Protein AF-A0A6D2GDI8-F1 (afdb_monomer)

Radius of gyration: 22.83 Å; Cα contacts (8 Å, |Δi|>4): 488; chains: 1; bounding box: 54×50×100 Å

Secondary structure (DSSP, 8-state):
---------------PPPP-PBPHHHHHHHTT-GGGT--EEEEEEEEEEEETTEEEEEEEEEEE-----EEEEEESSTT--SBGGGGGGS--BTTTB---EEE-PPPTT----EEE-EEEEEE-S-HHHHHHHHGGGS--PPPSS-TT-EEEETTT-IIIIII-TTGGGSHHHHSTTSSEEEETTEEEEE-SS-SSEEE-S-HHHHHHHHHHHHHHHHTSSS-SSS-----PPPBTTB-PPPPP-TT-TTT--EE--SSS--SSEE-SSPP---

pLDDT: mean 85.94, std 15.07, range [37.84, 98.44]

Foldseek 3Di:
DDDDDDDDDDDPPPPPPQQQQDELVLLLVLQLQPQQWPKDFPAKDWDWDDDPVGTDIDIDTDIDTDGQFKDKFWAWFFLSGSHVVCSVVGHADPPQRHTGFWPDDDDPPDPWTKGFIWMWIFTRAHQPSRVVSCVVVPDDAHHLHDHGHTQDGRSQFRCCAPVVPPQCVDPQNVDPPRQFLDDPHRTLFHLTPLYRITTHPDPVSSRQSNSLNVQLVQCDPPDPTPGHHSDDDDDVPHDQAHGRGAPDPSGHWDFDDPPDGDSHTHGGVDDPPD

Structure (mmCIF, N/CA/C/O backbone):
data_AF-A0A6D2GDI8-F1
#
_entry.id   AF-A0A6D2GDI8-F1
#
loop_
_atom_site.group_PDB
_atom_site.id
_atom_site.type_symbol
_atom_site.label_atom_id
_atom_site.label_alt_id
_atom_site.label_comp_id
_atom_site.label_asym_id
_atom_site.label_entity_id
_atom_site.label_seq_id
_atom_site.pdbx_PDB_ins_code
_atom_site.Cartn_x
_atom_site.Cartn_y
_atom_site.Cartn_z
_atom_site.occupancy
_atom_site.B_iso_or_equiv
_atom_site.auth_seq_id
_atom_site.auth_comp_id
_atom_site.auth_asym_id
_atom_site.auth_atom_id
_atom_site.pdbx_PDB_model_num
ATOM 1 N N . MET A 1 1 ? 30.441 27.267 -59.524 1.00 38.50 1 MET A N 1
ATOM 2 C CA . MET A 1 1 ? 30.230 27.465 -58.073 1.00 38.50 1 MET A CA 1
ATOM 3 C C . MET A 1 1 ? 28.847 26.931 -57.720 1.00 38.50 1 MET A C 1
ATOM 5 O O . MET A 1 1 ? 27.887 27.541 -58.170 1.00 38.50 1 MET A O 1
ATOM 9 N N . PRO A 1 2 ? 28.695 25.794 -57.018 1.00 43.41 2 PRO A N 1
ATOM 10 C CA . PRO A 1 2 ? 27.385 25.370 -56.545 1.00 43.41 2 PRO A CA 1
ATOM 11 C C . PRO A 1 2 ? 27.137 25.926 -55.137 1.00 43.41 2 PRO A C 1
ATOM 13 O O . PRO A 1 2 ? 27.969 25.791 -54.240 1.00 43.41 2 PRO A O 1
ATOM 16 N N . VAL A 1 3 ? 25.989 26.576 -54.961 1.00 47.56 3 VAL A N 1
ATOM 17 C CA . VAL A 1 3 ? 25.505 27.090 -53.676 1.00 47.56 3 VAL A CA 1
ATOM 18 C C . VAL A 1 3 ? 25.004 25.903 -52.851 1.00 47.56 3 VAL A C 1
ATOM 20 O O . VAL A 1 3 ? 24.069 25.211 -53.247 1.00 47.56 3 VAL A O 1
ATOM 23 N N . ARG A 1 4 ? 25.653 25.631 -51.714 1.00 42.84 4 ARG A N 1
ATOM 24 C CA . ARG A 1 4 ? 25.198 24.638 -50.731 1.00 42.84 4 ARG A CA 1
ATOM 25 C C . ARG A 1 4 ? 24.125 25.272 -49.848 1.00 42.84 4 ARG A C 1
ATOM 27 O O . ARG A 1 4 ? 24.437 26.110 -49.008 1.00 42.84 4 ARG A O 1
ATOM 34 N N . HIS A 1 5 ? 22.877 24.846 -50.014 1.00 45.22 5 HIS A N 1
ATOM 35 C CA . HIS A 1 5 ? 21.818 25.126 -49.051 1.00 45.22 5 HIS A CA 1
ATOM 36 C C . HIS A 1 5 ? 22.017 24.248 -47.811 1.00 45.22 5 HIS A C 1
ATOM 38 O O . HIS A 1 5 ? 21.907 23.025 -47.877 1.00 45.22 5 HIS A O 1
ATOM 44 N N . VAL A 1 6 ? 22.346 24.877 -46.684 1.00 49.22 6 VAL A N 1
ATOM 45 C CA . VAL A 1 6 ? 22.369 24.233 -45.368 1.00 49.22 6 VAL A CA 1
ATOM 46 C C . VAL A 1 6 ? 20.941 24.256 -44.830 1.00 49.22 6 VAL A C 1
ATOM 48 O O . VAL A 1 6 ? 20.431 25.310 -44.463 1.00 49.22 6 VAL A O 1
ATOM 51 N N . VAL A 1 7 ? 20.278 23.100 -44.823 1.00 49.03 7 VAL A N 1
ATOM 52 C CA . VAL A 1 7 ? 18.982 22.924 -44.156 1.00 49.03 7 VAL A CA 1
ATOM 53 C C . VAL A 1 7 ? 19.264 22.649 -42.681 1.00 49.03 7 VAL A C 1
ATOM 55 O O . VAL A 1 7 ? 19.790 21.596 -42.325 1.00 49.03 7 VAL A O 1
ATOM 58 N N . LEU A 1 8 ? 18.962 23.628 -41.830 1.00 46.00 8 LEU A N 1
ATOM 59 C CA . LEU A 1 8 ? 19.058 23.510 -40.379 1.00 46.00 8 LEU A CA 1
ATOM 60 C C . LEU A 1 8 ? 17.818 22.749 -39.875 1.00 46.00 8 LEU A C 1
ATOM 62 O O . LEU A 1 8 ? 16.737 23.321 -39.750 1.00 46.00 8 LEU A O 1
ATOM 66 N N . SER A 1 9 ? 17.947 21.444 -39.632 1.00 43.75 9 SER A N 1
ATOM 67 C CA . SER A 1 9 ? 16.883 20.649 -39.007 1.00 43.75 9 SER A CA 1
ATOM 68 C C . SER A 1 9 ? 16.767 21.004 -37.522 1.00 43.75 9 SER A C 1
ATOM 70 O O . SER A 1 9 ? 17.589 20.579 -36.711 1.00 43.75 9 SER A O 1
ATOM 72 N N . SER A 1 10 ? 15.738 21.774 -37.158 1.00 47.09 10 SER A N 1
ATOM 73 C CA . SER A 1 10 ? 15.329 21.979 -35.764 1.00 47.09 10 SER A CA 1
ATOM 74 C C . SER A 1 10 ? 14.897 20.651 -35.139 1.00 47.09 10 SER A C 1
ATOM 76 O O . SER A 1 10 ? 13.846 20.104 -35.472 1.00 47.09 10 SER A O 1
ATOM 78 N N . LEU A 1 11 ? 15.700 20.150 -34.202 1.00 44.72 11 LEU A N 1
ATOM 79 C CA . LEU A 1 11 ? 15.312 19.104 -33.260 1.00 44.72 11 LEU A CA 1
ATOM 80 C C . LEU A 1 11 ? 14.225 19.661 -32.330 1.00 44.72 11 LEU A C 1
ATOM 82 O O . LEU A 1 11 ? 14.516 20.368 -31.368 1.00 44.72 11 LEU A O 1
ATOM 86 N N . ILE A 1 12 ? 12.962 19.363 -32.634 1.00 49.09 12 ILE A N 1
ATOM 87 C CA . ILE A 1 12 ? 11.854 19.545 -31.694 1.00 49.09 12 ILE A CA 1
ATOM 88 C C . ILE A 1 12 ? 11.968 18.414 -30.673 1.00 49.09 12 ILE A C 1
ATOM 90 O O . ILE A 1 12 ? 11.588 17.273 -30.934 1.00 49.09 12 ILE A O 1
ATOM 94 N N . SER A 1 13 ? 12.538 18.730 -29.514 1.00 39.91 13 SER A N 1
ATOM 95 C CA . SER A 1 13 ? 12.487 17.880 -28.332 1.00 39.91 13 SER A CA 1
ATOM 96 C C . SER A 1 13 ? 11.017 17.682 -27.959 1.00 39.91 13 SER A C 1
ATOM 98 O O . SER A 1 13 ? 10.369 18.617 -27.488 1.00 39.91 13 SER A O 1
ATOM 100 N N . LEU A 1 14 ? 10.466 16.485 -28.180 1.00 41.53 14 LEU A N 1
ATOM 101 C CA . LEU A 1 14 ? 9.202 16.098 -27.558 1.00 41.53 14 LEU A CA 1
ATOM 102 C C . LEU A 1 14 ? 9.425 16.089 -26.043 1.00 41.53 14 LEU A C 1
ATOM 104 O O . LEU A 1 14 ? 9.954 15.126 -25.490 1.00 41.53 14 LEU A O 1
ATOM 108 N N . ALA A 1 15 ? 9.055 17.181 -25.377 1.00 41.84 15 ALA A N 1
ATOM 109 C CA . ALA A 1 15 ? 8.906 17.193 -23.936 1.00 41.84 15 ALA A CA 1
ATOM 110 C C . ALA A 1 15 ? 7.798 16.190 -23.596 1.00 41.84 15 ALA A C 1
ATOM 112 O O . ALA A 1 15 ? 6.619 16.440 -23.843 1.00 41.84 15 ALA A O 1
ATOM 113 N N . VAL A 1 16 ? 8.187 15.022 -23.083 1.00 45.66 16 VAL A N 1
ATOM 114 C CA . VAL A 1 16 ? 7.256 14.132 -22.389 1.00 45.66 16 VAL A CA 1
ATOM 115 C C . VAL A 1 16 ? 6.652 14.977 -21.265 1.00 45.66 16 VAL A C 1
ATOM 117 O O . VAL A 1 16 ? 7.428 15.549 -20.494 1.00 45.66 16 VAL A O 1
ATOM 120 N N . PRO A 1 17 ? 5.317 15.136 -21.178 1.00 44.66 17 PRO A N 1
ATOM 121 C CA . PRO A 1 17 ? 4.7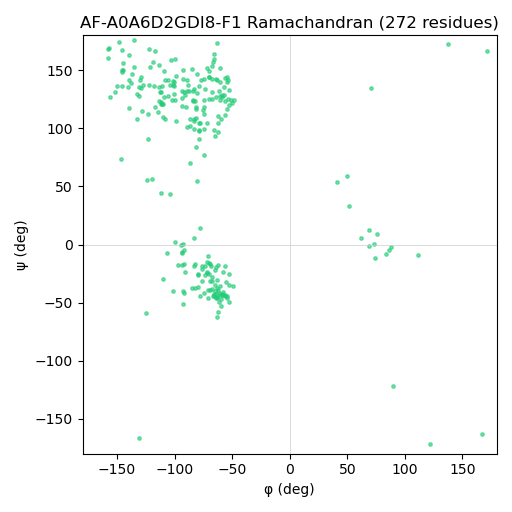18 15.869 -20.075 1.00 44.66 17 PRO A CA 1
ATOM 122 C C . PRO A 1 17 ? 5.238 15.251 -18.782 1.00 44.66 17 PRO A C 1
ATOM 124 O O . PRO A 1 17 ? 5.139 14.033 -18.609 1.00 44.66 17 PRO A O 1
ATOM 127 N N . ALA A 1 18 ? 5.828 16.064 -17.904 1.00 51.59 18 ALA A N 1
ATOM 128 C CA . ALA A 1 18 ? 6.104 15.617 -16.550 1.00 51.59 18 ALA A CA 1
ATOM 129 C C . ALA A 1 18 ? 4.792 15.039 -16.010 1.00 51.59 18 ALA A C 1
ATOM 131 O O . ALA A 1 18 ? 3.752 15.701 -16.100 1.00 51.59 18 ALA A O 1
ATOM 132 N N . ALA A 1 19 ? 4.818 13.786 -15.547 1.00 57.22 19 ALA A N 1
ATOM 133 C CA . ALA A 1 19 ? 3.671 13.199 -14.872 1.00 57.22 19 ALA A CA 1
ATOM 134 C C . ALA A 1 19 ? 3.204 14.216 -13.826 1.00 57.22 19 ALA A C 1
ATOM 136 O O . ALA A 1 19 ? 4.030 14.701 -13.052 1.00 57.22 19 ALA A O 1
ATOM 137 N N . GLN A 1 20 ? 1.930 14.617 -13.878 1.00 69.31 20 GLN A N 1
ATOM 138 C CA . GLN A 1 20 ? 1.400 15.597 -12.936 1.00 69.31 20 GLN A CA 1
ATOM 139 C C . GLN A 1 20 ? 1.655 15.064 -11.528 1.00 69.31 20 GLN A C 1
ATOM 141 O O . GLN A 1 20 ? 1.111 14.025 -11.150 1.00 69.31 20 GLN A O 1
ATOM 146 N N . ALA A 1 21 ? 2.555 15.728 -10.805 1.00 86.00 21 ALA A N 1
ATOM 147 C CA . ALA A 1 21 ? 2.870 15.342 -9.447 1.00 86.00 21 ALA A CA 1
ATOM 148 C C . ALA A 1 21 ? 1.638 15.627 -8.583 1.00 86.00 21 ALA A C 1
ATOM 150 O O . ALA A 1 21 ? 1.052 16.705 -8.679 1.00 86.00 21 ALA A O 1
ATOM 151 N N . ILE A 1 22 ? 1.238 14.648 -7.781 1.00 94.00 22 ILE A N 1
ATOM 152 C CA . ILE A 1 22 ? 0.138 14.768 -6.834 1.00 94.00 22 ILE A CA 1
ATOM 153 C C . ILE A 1 22 ? 0.684 15.207 -5.475 1.00 94.00 22 ILE A C 1
ATOM 155 O O . ILE A 1 22 ? 1.765 14.789 -5.054 1.00 94.00 22 ILE A O 1
ATOM 159 N N . THR A 1 23 ? -0.073 16.055 -4.793 1.00 94.19 23 THR A N 1
ATOM 160 C CA . THR A 1 23 ? 0.288 16.605 -3.483 1.00 94.19 23 THR A CA 1
ATOM 161 C C . THR A 1 23 ? -0.403 15.869 -2.335 1.00 94.19 23 THR A C 1
ATOM 163 O O . THR A 1 23 ? -1.459 15.248 -2.496 1.00 94.19 23 THR A O 1
ATOM 166 N N . THR A 1 24 ? 0.147 15.983 -1.128 1.00 93.81 24 THR A N 1
ATOM 167 C CA . THR A 1 24 ? -0.425 15.403 0.098 1.00 93.81 24 THR A CA 1
ATOM 168 C C . THR A 1 24 ? -1.881 15.829 0.340 1.00 93.81 24 THR A C 1
ATOM 170 O O . THR A 1 24 ? -2.703 14.957 0.640 1.00 93.81 24 THR A O 1
ATOM 173 N N . PRO A 1 25 ? -2.271 17.114 0.173 1.00 91.62 25 PRO A N 1
ATOM 174 C CA . PRO A 1 25 ? -3.669 17.525 0.310 1.00 91.62 25 PRO A CA 1
ATOM 175 C C . PRO A 1 25 ? -4.594 16.917 -0.754 1.00 91.62 25 PRO A C 1
ATOM 177 O O . PRO A 1 25 ? -5.742 16.593 -0.457 1.00 91.62 25 PRO A O 1
ATOM 180 N N . GLU A 1 26 ? -4.119 16.723 -1.987 1.00 91.94 26 GLU A N 1
ATOM 181 C CA . GLU A 1 26 ? -4.912 16.097 -3.052 1.00 91.94 26 GLU A CA 1
ATOM 182 C C . GLU A 1 26 ? -5.146 14.607 -2.796 1.00 91.94 26 GLU A C 1
ATOM 184 O O . GLU A 1 26 ? -6.259 14.118 -3.019 1.00 91.94 26 GLU A O 1
ATOM 189 N N . ILE A 1 27 ? -4.128 13.905 -2.286 1.00 92.81 27 ILE A N 1
ATOM 190 C CA . ILE A 1 27 ? -4.236 12.521 -1.809 1.00 92.81 27 ILE A CA 1
ATOM 191 C C . ILE A 1 27 ? -5.233 12.456 -0.650 1.00 92.81 27 ILE A C 1
ATOM 193 O O . ILE A 1 27 ? -6.170 11.659 -0.687 1.00 92.81 27 ILE A O 1
ATOM 197 N N . ALA A 1 28 ? -5.088 13.332 0.347 1.00 90.75 28 ALA A N 1
ATOM 198 C CA . ALA A 1 28 ? -5.993 13.409 1.489 1.00 90.75 28 ALA A CA 1
ATOM 199 C C . ALA A 1 28 ? -7.453 13.619 1.057 1.00 90.75 28 ALA A C 1
ATOM 201 O O . ALA A 1 28 ? -8.354 12.938 1.543 1.00 90.75 28 ALA A O 1
ATOM 202 N N . ALA A 1 29 ? -7.690 14.520 0.102 1.00 88.19 29 ALA A N 1
ATOM 203 C CA . ALA A 1 29 ? -9.021 14.793 -0.428 1.00 88.19 29 ALA A CA 1
ATOM 204 C C . ALA A 1 29 ? -9.587 13.626 -1.256 1.00 88.19 29 ALA A C 1
ATOM 206 O O . ALA A 1 29 ? -10.799 13.418 -1.266 1.00 88.19 29 ALA A O 1
ATOM 207 N N . SER A 1 30 ? -8.737 12.852 -1.943 1.00 87.50 30 SER A N 1
ATOM 208 C CA . SER A 1 30 ? -9.169 11.715 -2.774 1.00 87.50 30 SER A CA 1
ATOM 209 C C . SER A 1 30 ? -9.852 10.600 -1.972 1.00 87.50 30 SER A C 1
ATOM 211 O O . SER A 1 30 ? -10.786 9.968 -2.471 1.00 87.50 30 SER A O 1
ATOM 213 N N . ALA A 1 31 ? -9.446 10.439 -0.710 1.00 82.88 31 ALA A N 1
ATOM 214 C CA . ALA A 1 31 ? -9.971 9.459 0.233 1.00 82.88 31 ALA A CA 1
ATOM 215 C C . ALA A 1 31 ? -11.405 9.731 0.700 1.00 82.88 31 ALA A C 1
ATOM 217 O O . ALA A 1 31 ? -12.061 8.833 1.223 1.00 82.88 31 ALA A O 1
ATOM 218 N N . LEU A 1 32 ? -11.912 10.952 0.510 1.00 78.12 32 LEU A N 1
ATOM 219 C CA . LEU A 1 32 ? -13.264 11.347 0.918 1.00 78.12 32 LEU A CA 1
ATOM 220 C C . LEU A 1 32 ? -14.349 10.836 -0.051 1.00 78.12 32 LEU A C 1
ATOM 222 O O . LEU A 1 32 ? -15.487 11.303 -0.013 1.00 78.12 32 LEU A O 1
ATOM 226 N N . SER A 1 33 ? -14.012 9.889 -0.935 1.00 75.31 33 SER A N 1
ATOM 227 C CA . SER A 1 33 ? -14.959 9.302 -1.878 1.00 75.31 33 SER A CA 1
ATOM 228 C C . SER A 1 33 ? -15.804 8.196 -1.223 1.00 75.31 33 SER A C 1
ATOM 230 O O . SER A 1 33 ? -15.271 7.141 -0.858 1.00 75.31 33 SER A O 1
ATOM 232 N N . PRO A 1 34 ? -17.139 8.359 -1.129 1.00 74.12 34 PRO A N 1
ATOM 233 C CA . PRO A 1 34 ? -18.010 7.359 -0.515 1.00 74.12 34 PRO A CA 1
ATOM 234 C C . PRO A 1 34 ? -18.052 6.032 -1.283 1.00 74.12 34 PRO A C 1
ATOM 236 O O . PRO A 1 34 ? -18.346 4.992 -0.694 1.00 74.12 34 PRO A O 1
ATOM 239 N N . THR A 1 35 ? -17.714 6.025 -2.578 1.00 80.12 35 THR A N 1
ATOM 240 C CA . THR A 1 35 ? -17.744 4.805 -3.403 1.00 80.12 35 THR A CA 1
ATOM 241 C C . THR A 1 35 ? -16.685 3.778 -3.006 1.00 80.12 35 THR A C 1
ATOM 243 O O . THR A 1 35 ? -16.811 2.609 -3.358 1.00 80.12 35 THR A O 1
ATOM 246 N N . CYS A 1 36 ? -15.646 4.198 -2.282 1.00 86.00 36 CYS A N 1
ATOM 247 C CA . CYS A 1 36 ? -14.535 3.338 -1.880 1.00 86.00 36 CYS A CA 1
ATOM 248 C C . CYS A 1 36 ? -14.733 2.670 -0.516 1.00 86.00 36 CYS A C 1
ATOM 250 O O . CYS A 1 36 ? -14.048 1.708 -0.211 1.00 86.00 36 CYS A O 1
ATOM 252 N N . ILE A 1 37 ? -15.655 3.161 0.313 1.00 85.62 37 ILE A N 1
ATOM 253 C CA . ILE A 1 37 ? -15.754 2.761 1.725 1.00 85.62 37 ILE A CA 1
ATOM 254 C C . ILE A 1 37 ? -16.457 1.408 1.879 1.00 85.62 37 ILE A C 1
ATOM 256 O O . ILE A 1 37 ? -16.119 0.639 2.772 1.00 85.62 37 ILE A O 1
ATOM 260 N N . LYS A 1 38 ? -17.468 1.123 1.042 1.00 86.62 38 LYS A N 1
ATOM 261 C CA . LYS A 1 38 ? -18.363 -0.050 1.162 1.00 86.62 38 LYS A CA 1
ATOM 262 C C . LYS A 1 38 ? -18.765 -0.339 2.619 1.00 86.62 38 LYS A C 1
ATOM 264 O O . LYS A 1 38 ? -18.578 -1.445 3.122 1.00 86.62 38 LYS A O 1
ATOM 269 N N . TYR A 1 39 ? -19.293 0.678 3.298 1.00 88.44 39 TYR A N 1
ATOM 270 C CA . TYR A 1 39 ? -19.679 0.579 4.702 1.00 88.44 39 TYR A CA 1
ATOM 271 C C . TYR A 1 39 ? -20.815 -0.429 4.904 1.00 88.44 39 TYR A C 1
ATOM 273 O O . TYR A 1 39 ? -21.856 -0.330 4.253 1.00 88.44 39 TYR A O 1
ATOM 281 N N . GLN A 1 40 ? -20.628 -1.383 5.814 1.00 90.25 40 GLN A N 1
ATOM 282 C CA . GLN A 1 40 ? -21.615 -2.412 6.127 1.00 90.25 40 GLN A CA 1
ATOM 283 C C . GLN A 1 40 ? -21.674 -2.694 7.625 1.00 90.25 40 GLN A C 1
ATOM 285 O O . GLN A 1 40 ? -20.652 -2.888 8.283 1.00 90.25 40 GLN A O 1
ATOM 290 N N . VAL A 1 41 ? -22.892 -2.798 8.150 1.00 91.38 41 VAL A N 1
ATOM 291 C CA . VAL A 1 41 ? -23.135 -3.379 9.472 1.00 91.38 41 VAL A CA 1
ATOM 292 C C . VAL A 1 41 ? -23.155 -4.895 9.317 1.00 91.38 41 VAL A C 1
ATOM 294 O O . VAL A 1 41 ? -23.989 -5.432 8.595 1.00 91.38 41 VAL A O 1
ATOM 297 N N . VAL A 1 42 ? -22.224 -5.582 9.978 1.00 93.31 42 VAL A N 1
ATOM 298 C CA . VAL A 1 42 ? -22.050 -7.041 9.869 1.00 93.31 42 VAL A CA 1
ATOM 299 C C . VAL A 1 42 ? -22.533 -7.796 11.107 1.00 93.31 42 VAL A C 1
ATOM 301 O O . VAL A 1 42 ? -22.561 -9.022 11.099 1.00 93.31 42 VAL A O 1
ATOM 304 N N . GLY A 1 43 ? -22.907 -7.0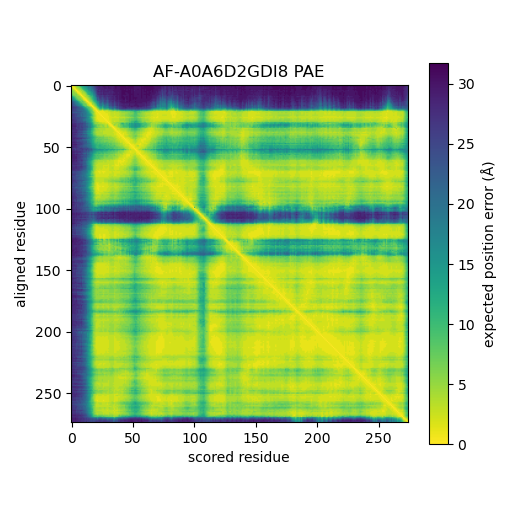94 12.180 1.00 92.75 43 GLY A N 1
ATOM 305 C CA . GLY A 1 43 ? -23.470 -7.724 13.372 1.00 92.75 43 GLY A CA 1
ATOM 306 C C . GLY A 1 43 ? -23.534 -6.805 14.587 1.00 92.75 43 GLY A C 1
ATOM 307 O O . GLY A 1 43 ? -23.415 -5.585 14.477 1.00 92.75 43 GLY A O 1
ATOM 308 N N . VAL A 1 44 ? -23.703 -7.415 15.759 1.00 91.62 44 VAL A N 1
ATOM 309 C CA . VAL A 1 44 ? -23.739 -6.754 17.070 1.00 91.62 44 VAL A CA 1
ATOM 310 C C . VAL A 1 44 ? -22.803 -7.511 18.011 1.00 91.62 44 VAL A C 1
ATOM 312 O O . VAL A 1 44 ? -22.806 -8.740 18.030 1.00 91.62 44 VAL A O 1
ATOM 315 N N . CYS A 1 45 ? -22.000 -6.784 18.779 1.00 90.81 45 CYS A N 1
ATOM 316 C CA . CYS A 1 45 ? -21.154 -7.323 19.836 1.00 90.81 45 CYS A CA 1
ATOM 317 C C . CYS A 1 45 ? -21.812 -7.082 21.196 1.00 90.81 45 CYS A C 1
ATOM 319 O O . CYS A 1 45 ? -22.362 -6.006 21.445 1.00 90.81 45 CYS A O 1
ATOM 321 N N . TYR A 1 46 ? -21.707 -8.070 22.080 1.00 92.88 46 TYR A N 1
ATOM 322 C CA . TYR A 1 46 ? -22.143 -7.983 23.469 1.00 92.88 46 TYR A CA 1
ATOM 323 C C . TYR A 1 46 ? -20.905 -7.999 24.363 1.00 92.88 46 TYR A C 1
ATOM 325 O O . TYR A 1 46 ? -20.126 -8.947 24.338 1.00 92.88 46 TYR A O 1
ATOM 333 N N . TRP A 1 47 ? -20.730 -6.945 25.148 1.00 91.31 47 TRP A N 1
ATOM 334 C CA . TRP A 1 47 ? -19.605 -6.738 26.050 1.00 91.31 47 TRP A CA 1
ATOM 335 C C . TRP A 1 47 ? -20.090 -6.823 27.487 1.00 91.31 47 TRP A C 1
ATOM 337 O O . TRP A 1 47 ? -21.053 -6.151 27.854 1.00 91.31 47 TRP A O 1
ATOM 347 N N . LEU A 1 48 ? -19.415 -7.598 28.330 1.00 93.25 48 LEU A N 1
ATOM 348 C CA . LEU A 1 48 ? -19.688 -7.586 29.762 1.00 93.25 48 LEU A CA 1
ATOM 349 C C . LEU A 1 48 ? -18.858 -6.478 30.421 1.00 93.25 48 LEU A C 1
ATOM 351 O O . LEU A 1 48 ? -17.643 -6.589 30.544 1.00 93.25 48 LEU A O 1
ATOM 355 N N . PHE A 1 49 ? -19.511 -5.397 30.838 1.00 92.81 49 PHE A N 1
ATOM 356 C CA . PHE A 1 49 ? -18.873 -4.294 31.548 1.00 92.81 49 PHE A CA 1
ATOM 357 C C . PHE A 1 49 ? -19.109 -4.437 33.052 1.00 92.81 49 PHE A C 1
ATOM 359 O O . PHE A 1 49 ? -20.218 -4.198 33.537 1.00 92.81 49 PHE A O 1
ATOM 366 N N . CYS A 1 50 ? -18.064 -4.825 33.781 1.00 94.44 50 CYS A N 1
ATOM 367 C CA . CYS A 1 50 ? -18.094 -4.999 35.229 1.00 94.44 50 CYS A CA 1
ATOM 368 C C . CYS A 1 50 ? -17.481 -3.801 35.959 1.00 94.44 50 CYS A C 1
ATOM 370 O O . CYS A 1 50 ? -16.420 -3.301 35.596 1.00 94.44 50 CYS A O 1
ATOM 372 N N . SER A 1 51 ? -18.152 -3.374 37.022 1.00 92.75 51 SER A N 1
ATOM 373 C CA . SER A 1 51 ? -17.672 -2.405 38.006 1.00 92.75 51 SER A CA 1
ATOM 374 C C . SER A 1 51 ? -17.706 -3.042 39.403 1.00 92.75 51 SER A C 1
ATOM 376 O O . SER A 1 51 ? -18.360 -4.076 39.570 1.00 92.75 51 SER A O 1
ATOM 378 N N . PRO A 1 52 ? -17.091 -2.433 40.434 1.00 94.81 52 PRO A N 1
ATOM 379 C CA . PRO A 1 52 ? -17.192 -2.930 41.811 1.00 94.81 52 PRO A CA 1
ATOM 380 C C . PRO A 1 52 ? -18.632 -3.073 42.339 1.00 94.81 52 PRO A C 1
ATOM 382 O O . PRO A 1 52 ? -18.858 -3.794 43.303 1.00 94.81 52 PRO A O 1
ATOM 385 N N . PHE A 1 53 ? -19.607 -2.410 41.707 1.00 94.00 53 PHE A N 1
ATOM 386 C CA . PHE A 1 53 ? -21.020 -2.421 42.098 1.00 94.00 53 PHE A CA 1
ATOM 387 C C . PHE A 1 53 ? -21.889 -3.377 41.262 1.00 94.00 53 PHE A C 1
ATOM 389 O O . PHE A 1 53 ? -23.099 -3.436 41.463 1.00 94.00 53 PHE A O 1
ATOM 396 N N . GLY A 1 54 ? -21.297 -4.119 40.319 1.00 93.75 54 GLY A N 1
ATOM 397 C CA . GLY A 1 54 ? -22.000 -5.089 39.477 1.00 93.75 54 GLY A CA 1
ATOM 398 C C . GLY A 1 54 ? -21.586 -5.045 38.006 1.00 93.75 54 GLY A C 1
ATOM 399 O O . GLY A 1 54 ? -20.842 -4.160 37.570 1.00 93.75 54 GLY A O 1
ATOM 400 N N . CYS A 1 55 ? -22.085 -6.017 37.238 1.00 96.38 55 CYS A N 1
ATOM 401 C CA . CYS A 1 55 ? -21.838 -6.151 35.804 1.00 96.38 55 CYS A CA 1
ATOM 402 C C . CYS A 1 55 ? -23.084 -5.809 34.980 1.00 96.38 55 CYS A C 1
ATOM 404 O O . CYS A 1 55 ? -24.204 -6.161 35.341 1.00 96.38 55 CYS A O 1
ATOM 406 N N . SER A 1 56 ? -22.871 -5.151 33.845 1.00 94.56 56 SER A N 1
ATOM 407 C CA . SER A 1 56 ? -23.905 -4.795 32.872 1.00 94.56 56 SER A CA 1
ATOM 408 C C . SER A 1 56 ? -23.473 -5.228 31.475 1.00 94.56 56 SER A C 1
ATOM 410 O O . SER A 1 56 ? -22.298 -5.120 31.126 1.00 94.56 56 SER A O 1
ATOM 412 N N . VAL A 1 57 ? -24.411 -5.724 30.669 1.00 94.81 57 VAL A N 1
ATOM 413 C CA . VAL A 1 57 ? -24.138 -6.036 29.262 1.00 94.81 57 VAL A CA 1
ATOM 414 C C . VAL A 1 57 ? -24.257 -4.750 28.449 1.00 94.81 57 VAL A C 1
ATOM 416 O O . VAL A 1 57 ? -25.297 -4.096 28.461 1.00 94.81 57 VAL A O 1
ATOM 419 N N . ARG A 1 58 ? -23.192 -4.389 27.735 1.00 92.00 58 ARG A N 1
ATOM 420 C CA . ARG A 1 58 ? -23.166 -3.295 26.763 1.00 92.00 58 ARG A CA 1
ATOM 421 C C . ARG A 1 58 ? -23.204 -3.867 25.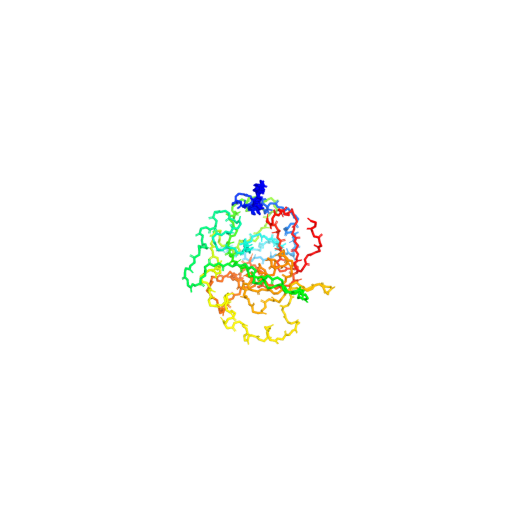358 1.00 92.00 58 ARG A C 1
ATOM 423 O O . ARG A 1 58 ? -22.496 -4.821 25.059 1.00 92.00 58 ARG A O 1
ATOM 430 N N . THR A 1 59 ? -23.996 -3.268 24.485 1.00 90.94 59 THR A N 1
ATOM 431 C CA . THR A 1 59 ? -24.074 -3.661 23.078 1.00 90.94 59 THR A CA 1
ATOM 432 C C . THR A 1 59 ? -23.359 -2.641 22.205 1.00 90.94 59 THR A C 1
ATOM 434 O O . THR A 1 59 ? -23.431 -1.438 22.451 1.00 90.94 59 THR A O 1
ATOM 437 N N . SER A 1 60 ? -22.656 -3.110 21.179 1.00 89.25 60 SER A N 1
ATOM 438 C CA . SER A 1 60 ? -22.087 -2.249 20.140 1.00 89.25 60 SER A CA 1
ATOM 439 C C . SER A 1 60 ? -22.345 -2.838 18.761 1.00 89.25 60 SER A C 1
ATOM 441 O O . SER A 1 60 ? -22.464 -4.050 18.604 1.00 89.25 60 SER A O 1
ATOM 443 N N . VAL A 1 61 ? -22.411 -1.993 17.737 1.00 91.06 61 VAL A N 1
ATOM 444 C CA . VAL A 1 61 ? -22.550 -2.456 16.352 1.00 91.06 61 VAL A CA 1
ATOM 445 C C . VAL A 1 61 ? -21.188 -2.929 15.841 1.00 91.06 61 VAL A C 1
ATOM 447 O O . VAL A 1 61 ? -20.176 -2.268 16.068 1.00 91.06 61 VAL A O 1
ATOM 450 N N . LYS A 1 62 ? -21.154 -4.071 15.149 1.00 91.81 62 LYS A N 1
ATOM 451 C CA . LYS A 1 62 ? -19.978 -4.552 14.418 1.00 91.81 62 LYS A CA 1
ATOM 452 C C . LYS A 1 62 ? -20.079 -4.094 12.971 1.00 91.81 62 LYS A C 1
ATOM 454 O O . LYS A 1 62 ? -21.070 -4.371 12.293 1.00 91.81 62 LYS A O 1
ATOM 459 N N . VAL A 1 63 ? -19.041 -3.420 12.499 1.00 91.62 63 VAL A N 1
ATOM 460 C CA . VAL A 1 63 ? -18.997 -2.817 11.164 1.00 91.62 63 VAL A CA 1
ATOM 461 C C . VAL A 1 63 ? -17.835 -3.388 10.363 1.00 91.62 63 VAL A C 1
ATOM 463 O O . VAL A 1 63 ? -16.837 -3.829 10.930 1.00 91.62 63 VAL A O 1
ATOM 466 N N . ARG A 1 64 ? -17.979 -3.382 9.042 1.00 91.88 64 ARG A N 1
ATOM 467 C CA . ARG A 1 64 ? -16.933 -3.704 8.075 1.00 91.88 64 ARG A CA 1
ATOM 468 C C . ARG A 1 64 ? -16.935 -2.624 7.006 1.00 91.88 64 ARG A C 1
ATOM 470 O O . ARG A 1 64 ? -17.990 -2.305 6.460 1.00 91.88 64 ARG A O 1
ATOM 477 N N . HIS A 1 65 ? -15.771 -2.063 6.719 1.00 90.50 65 HIS A N 1
ATOM 478 C CA . HIS A 1 65 ? -15.601 -1.061 5.675 1.00 90.50 65 HIS A CA 1
ATOM 479 C C . HIS A 1 65 ? -14.140 -1.027 5.218 1.00 90.50 65 HIS A C 1
ATOM 481 O O . HIS A 1 65 ? -13.243 -1.448 5.947 1.00 90.50 65 HIS A O 1
ATOM 487 N N . PHE A 1 66 ? -13.902 -0.485 4.031 1.00 90.62 66 PHE A N 1
ATOM 488 C CA . PHE A 1 66 ? -12.574 -0.111 3.568 1.00 90.62 66 PHE A CA 1
ATOM 489 C C . PHE A 1 66 ? -12.211 1.284 4.072 1.00 90.62 66 PHE A C 1
ATOM 491 O O . PHE A 1 66 ? -13.068 2.145 4.300 1.00 90.62 66 PHE A O 1
ATOM 498 N N . ARG A 1 67 ? -10.914 1.503 4.247 1.00 89.25 67 ARG A N 1
ATOM 499 C CA . ARG A 1 67 ? -10.301 2.793 4.551 1.00 89.25 67 ARG A CA 1
ATOM 500 C C . ARG A 1 67 ? -8.942 2.856 3.848 1.00 89.25 67 ARG A C 1
ATOM 502 O O . ARG A 1 67 ? -8.328 1.808 3.656 1.00 89.25 67 ARG A O 1
ATOM 509 N N . PRO A 1 68 ? -8.466 4.040 3.447 1.00 90.62 68 PRO A N 1
ATOM 510 C CA . PRO A 1 68 ? -7.121 4.170 2.912 1.00 90.62 68 PRO A CA 1
ATOM 511 C C . PRO A 1 68 ? -6.097 4.073 4.046 1.00 90.62 68 PRO A C 1
ATOM 513 O O . PRO A 1 68 ? -6.081 4.910 4.949 1.00 90.62 68 PRO A O 1
ATOM 516 N N . ASP A 1 69 ? -5.244 3.055 3.967 1.00 91.19 69 ASP A N 1
ATOM 517 C CA . ASP A 1 69 ? -4.113 2.857 4.883 1.00 91.19 69 ASP A CA 1
ATOM 518 C C . ASP A 1 69 ? -2.763 3.103 4.174 1.00 91.19 69 ASP A C 1
ATOM 520 O O . ASP A 1 69 ? -1.811 3.597 4.772 1.00 91.19 69 ASP A O 1
ATOM 524 N N . LEU A 1 70 ? -2.671 2.854 2.865 1.00 94.69 70 LEU A N 1
ATOM 525 C CA . LEU A 1 70 ? -1.429 2.992 2.100 1.00 94.69 70 LEU A CA 1
ATOM 526 C C . LEU A 1 70 ? -1.616 3.831 0.839 1.00 94.69 70 LEU A C 1
ATOM 528 O O . LEU A 1 70 ? -2.626 3.731 0.145 1.00 94.69 70 LEU A O 1
ATOM 532 N N . VAL A 1 71 ? -0.582 4.599 0.513 1.00 96.88 71 VAL A N 1
ATOM 533 C CA . VAL A 1 71 ? -0.357 5.185 -0.806 1.00 96.88 71 VAL A CA 1
ATOM 534 C C . VAL A 1 71 ? 0.843 4.468 -1.404 1.00 96.88 71 VAL A C 1
ATOM 536 O O . VAL A 1 71 ? 1.929 4.470 -0.820 1.00 96.88 71 VAL A O 1
ATOM 539 N N . VAL A 1 72 ? 0.639 3.840 -2.560 1.00 97.75 72 VAL A N 1
ATOM 540 C CA . VAL A 1 72 ? 1.697 3.122 -3.272 1.00 97.75 72 VAL A CA 1
ATOM 541 C C . VAL A 1 72 ? 2.018 3.860 -4.561 1.00 97.75 72 VAL A C 1
ATOM 543 O O . VAL A 1 72 ? 1.155 4.035 -5.422 1.00 97.75 72 VAL A O 1
ATOM 546 N N . SER A 1 73 ? 3.269 4.279 -4.696 1.00 97.06 73 SER A N 1
ATOM 547 C CA . SER A 1 73 ? 3.784 4.925 -5.899 1.00 97.06 73 SER A CA 1
ATOM 548 C C . SER A 1 73 ? 4.566 3.915 -6.722 1.00 97.06 73 SER A C 1
ATOM 550 O O . SER A 1 73 ? 5.470 3.289 -6.186 1.00 97.06 73 SER A O 1
ATOM 552 N N . ALA A 1 74 ? 4.278 3.798 -8.020 1.00 95.81 74 ALA A N 1
ATOM 553 C CA . ALA A 1 74 ? 5.044 2.977 -8.961 1.00 95.81 74 ALA A CA 1
ATOM 554 C C . ALA A 1 74 ? 5.554 3.849 -10.119 1.00 95.81 74 ALA A C 1
ATOM 556 O O . ALA A 1 74 ? 4.768 4.354 -10.923 1.00 95.81 74 ALA A O 1
ATOM 557 N 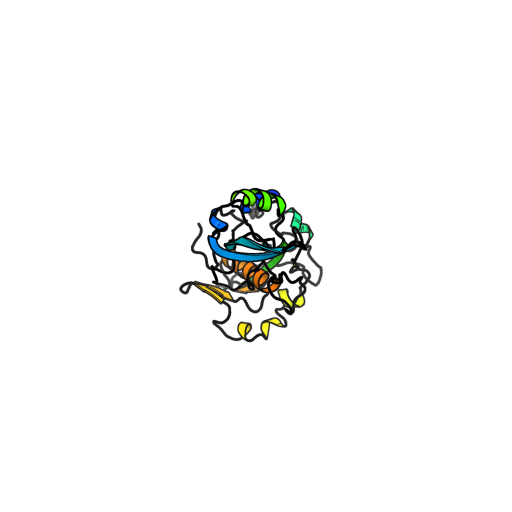N . TYR A 1 75 ? 6.868 4.047 -10.210 1.00 94.12 75 TYR A N 1
ATOM 558 C CA . TYR A 1 75 ? 7.464 5.085 -11.054 1.00 94.12 75 TYR A CA 1
ATOM 559 C C . TYR A 1 75 ? 8.807 4.656 -11.647 1.00 94.12 75 TYR A C 1
ATOM 561 O O . TYR A 1 75 ? 9.542 3.854 -11.080 1.00 94.12 75 TYR A O 1
ATOM 569 N N . SER A 1 76 ? 9.136 5.166 -12.832 1.00 92.00 76 SER A N 1
ATOM 570 C CA . SER A 1 76 ? 10.273 4.648 -13.601 1.00 92.00 76 SER A CA 1
ATOM 571 C C . SER A 1 76 ? 11.615 5.220 -13.152 1.00 92.00 76 SER A C 1
ATOM 573 O O . SER A 1 76 ? 12.594 4.491 -13.115 1.00 92.00 76 SER A O 1
ATOM 575 N N . VAL A 1 77 ? 11.691 6.498 -12.784 1.00 91.19 77 VAL A N 1
ATOM 576 C CA . VAL A 1 77 ? 12.971 7.170 -12.502 1.00 91.19 77 VAL A CA 1
ATOM 577 C C . VAL A 1 77 ? 13.107 7.434 -11.006 1.00 91.19 77 VAL A C 1
ATOM 579 O O . VAL A 1 77 ? 12.220 8.020 -10.397 1.00 91.19 77 VAL A O 1
ATOM 582 N N . THR A 1 78 ? 14.213 7.007 -10.404 1.00 90.94 78 THR A N 1
ATOM 583 C CA . THR A 1 78 ? 14.547 7.298 -8.999 1.00 90.94 78 THR A CA 1
ATOM 584 C C . THR A 1 78 ? 14.512 8.808 -8.739 1.00 90.94 78 THR A C 1
ATOM 586 O O . THR A 1 78 ? 14.881 9.614 -9.591 1.00 90.94 78 THR A O 1
ATOM 589 N N . GLY A 1 79 ? 13.988 9.212 -7.586 1.00 89.94 79 GLY A N 1
ATOM 590 C CA . GLY A 1 79 ? 13.752 10.617 -7.245 1.00 89.94 79 GLY A CA 1
ATOM 591 C C . GLY A 1 79 ? 12.571 11.273 -7.972 1.00 89.94 79 GLY A C 1
ATOM 592 O O . GLY A 1 79 ? 12.298 12.443 -7.731 1.00 89.94 79 GLY A O 1
ATOM 593 N N . GLN A 1 80 ? 11.848 10.553 -8.839 1.00 92.00 80 GLN A N 1
ATOM 594 C CA . GLN A 1 80 ? 10.640 11.043 -9.521 1.00 92.00 80 GLN A CA 1
ATOM 595 C C . GLN A 1 80 ? 9.378 10.323 -9.032 1.00 92.00 80 GLN A C 1
ATOM 597 O O . GLN A 1 80 ? 8.530 9.914 -9.830 1.00 92.00 80 GLN A O 1
ATOM 602 N N . ASN A 1 81 ? 9.247 10.145 -7.714 1.00 94.19 81 ASN A N 1
ATOM 603 C CA . ASN A 1 81 ? 7.981 9.694 -7.141 1.00 94.19 81 ASN A CA 1
ATOM 604 C C . ASN A 1 81 ? 6.881 10.711 -7.523 1.00 94.19 81 ASN A C 1
ATOM 606 O O . ASN A 1 81 ? 7.076 11.910 -7.310 1.00 94.19 81 ASN A O 1
ATOM 610 N N . PRO A 1 82 ? 5.738 10.272 -8.084 1.00 94.38 82 PRO A N 1
ATOM 611 C CA . PRO A 1 82 ? 4.650 11.170 -8.456 1.00 94.38 82 PRO A CA 1
ATOM 612 C C . PRO A 1 82 ? 4.020 11.879 -7.253 1.00 94.38 82 PRO A C 1
ATOM 614 O O . PRO A 1 82 ? 3.370 12.898 -7.444 1.00 94.38 82 PRO A O 1
ATOM 617 N N . TRP A 1 83 ? 4.202 11.379 -6.030 1.00 95.69 83 TRP A N 1
ATOM 618 C CA . TRP A 1 83 ? 3.874 12.119 -4.819 1.00 95.69 83 TRP A CA 1
ATOM 619 C C . TRP A 1 83 ? 4.992 13.126 -4.527 1.00 95.69 83 TRP A C 1
ATOM 621 O O . TRP A 1 83 ? 6.076 12.754 -4.071 1.00 95.69 83 TRP A O 1
ATOM 631 N N . ALA A 1 84 ? 4.716 14.402 -4.805 1.00 93.62 84 ALA A N 1
ATOM 632 C CA . ALA A 1 84 ? 5.713 15.471 -4.852 1.00 93.62 84 ALA A CA 1
ATOM 633 C C . ALA A 1 84 ? 6.570 15.547 -3.580 1.00 93.62 84 ALA A C 1
ATOM 635 O O . ALA A 1 84 ? 7.799 15.551 -3.653 1.00 93.62 84 ALA A O 1
ATOM 636 N N . GLU A 1 85 ? 5.934 15.551 -2.412 1.00 94.69 85 GLU A N 1
ATOM 637 C CA . GLU A 1 85 ? 6.603 15.698 -1.119 1.00 94.69 85 GLU A CA 1
ATOM 638 C C . GLU A 1 85 ? 7.411 14.455 -0.719 1.00 94.69 85 GLU A C 1
ATOM 640 O O . GLU A 1 85 ? 8.381 14.573 0.025 1.00 94.69 85 GLU A O 1
ATOM 645 N N . MET A 1 86 ? 7.053 13.276 -1.240 1.00 94.81 86 MET A N 1
ATOM 646 C CA . MET A 1 86 ? 7.737 12.010 -0.943 1.00 94.81 86 MET A CA 1
ATOM 647 C C . MET A 1 86 ? 8.838 11.665 -1.952 1.00 94.81 86 MET A C 1
ATOM 649 O O . MET A 1 86 ? 9.608 10.736 -1.725 1.00 94.81 86 MET A O 1
ATOM 653 N N . SER A 1 87 ? 8.965 12.422 -3.047 1.00 92.50 87 SER A N 1
ATOM 654 C CA . SER A 1 87 ? 10.005 12.222 -4.071 1.00 92.50 87 SER A CA 1
ATOM 655 C C . SER A 1 87 ? 11.432 12.228 -3.523 1.00 92.50 87 SER A C 1
ATOM 657 O O . SER A 1 87 ? 12.280 11.475 -4.004 1.00 92.50 87 SER A O 1
ATOM 659 N N . LEU A 1 88 ? 11.675 13.003 -2.466 1.00 93.06 88 LEU A N 1
ATOM 660 C CA . LEU A 1 88 ? 12.974 13.116 -1.805 1.00 93.06 88 LEU A CA 1
ATOM 661 C C . LEU A 1 88 ? 13.367 11.873 -0.993 1.00 93.06 88 LEU A C 1
ATOM 663 O O . LEU A 1 88 ? 14.533 11.747 -0.629 1.00 93.06 88 LEU A O 1
ATOM 667 N N . LEU A 1 89 ? 12.431 10.963 -0.706 1.00 94.12 89 LEU A N 1
ATOM 668 C CA . LEU A 1 89 ? 12.711 9.751 0.074 1.00 94.12 89 LEU A CA 1
ATOM 669 C C . LEU A 1 89 ? 13.451 8.681 -0.733 1.00 94.12 89 LEU A C 1
ATOM 671 O O . LEU A 1 89 ? 14.122 7.834 -0.148 1.00 94.12 89 LEU A O 1
ATOM 675 N N . SER A 1 90 ? 13.374 8.744 -2.063 1.00 92.44 90 SER A N 1
ATOM 676 C CA . SER A 1 90 ? 13.911 7.712 -2.952 1.00 92.44 90 SER A CA 1
ATOM 677 C C . SER A 1 90 ? 14.909 8.278 -3.967 1.00 92.44 90 SER A C 1
ATOM 679 O O . SER A 1 90 ? 14.708 8.105 -5.174 1.00 92.44 90 SER A O 1
ATOM 681 N N . PRO A 1 91 ? 15.985 8.965 -3.524 1.00 92.88 91 PRO A N 1
ATOM 682 C CA . PRO A 1 91 ? 16.990 9.507 -4.430 1.00 92.88 91 PRO A CA 1
ATOM 683 C C . PRO A 1 91 ? 17.748 8.382 -5.156 1.00 92.88 91 PRO A C 1
ATOM 685 O O . PRO A 1 91 ? 17.783 7.243 -4.681 1.00 92.88 91 PRO A O 1
ATOM 688 N N . PRO A 1 92 ? 18.388 8.679 -6.301 1.00 92.31 92 PRO A N 1
ATOM 689 C CA . PRO A 1 92 ? 19.297 7.734 -6.935 1.00 92.31 92 PRO A CA 1
ATOM 690 C C . PRO A 1 92 ? 20.475 7.405 -6.004 1.00 92.31 92 PRO A C 1
ATOM 692 O O . PRO A 1 92 ? 21.116 8.304 -5.459 1.00 92.31 92 PRO A O 1
ATOM 695 N N . LEU A 1 93 ? 20.781 6.116 -5.859 1.00 91.88 93 LEU A N 1
ATOM 696 C CA . LEU A 1 93 ? 21.926 5.607 -5.102 1.00 91.88 93 LEU A CA 1
ATOM 697 C C . LEU A 1 93 ? 22.980 5.049 -6.073 1.00 91.88 93 LEU A C 1
ATOM 699 O O . LEU A 1 93 ? 22.742 3.988 -6.660 1.00 91.88 93 LEU A O 1
ATOM 703 N N . PRO A 1 94 ? 24.130 5.727 -6.257 1.00 90.81 94 PRO A N 1
ATOM 704 C CA . PRO A 1 94 ? 25.195 5.282 -7.155 1.00 90.81 94 PRO A CA 1
ATOM 705 C C . PRO A 1 94 ? 25.648 3.843 -6.894 1.00 90.81 94 PRO A C 1
ATOM 707 O O . PRO A 1 94 ? 25.859 3.449 -5.748 1.00 90.81 94 PRO A O 1
ATOM 710 N N . GLY A 1 95 ? 25.775 3.048 -7.955 1.00 85.25 95 GLY A N 1
ATOM 711 C CA . GLY A 1 95 ? 26.173 1.637 -7.909 1.00 85.25 95 GLY A CA 1
ATOM 712 C C . GLY A 1 95 ? 25.159 0.673 -7.278 1.00 85.25 95 GLY A C 1
ATOM 713 O O . GLY A 1 95 ? 25.424 -0.525 -7.240 1.00 85.25 95 GLY A O 1
ATOM 714 N N . ILE A 1 96 ? 24.013 1.163 -6.792 1.00 87.19 96 ILE A N 1
ATOM 715 C CA . ILE A 1 96 ? 23.014 0.364 -6.063 1.00 87.19 96 ILE A CA 1
ATOM 716 C C . ILE A 1 96 ? 21.635 0.485 -6.729 1.00 87.19 96 ILE A C 1
ATOM 718 O O . ILE A 1 96 ? 21.054 -0.506 -7.172 1.00 87.19 96 ILE A O 1
ATOM 722 N N . ALA A 1 97 ? 21.109 1.706 -6.826 1.00 87.38 97 ALA A N 1
ATOM 723 C CA . ALA A 1 97 ? 19.786 2.014 -7.357 1.00 87.38 97 ALA A CA 1
ATOM 724 C C . ALA A 1 97 ? 19.799 3.375 -8.070 1.00 87.38 97 ALA A C 1
ATOM 726 O O . ALA A 1 97 ? 19.295 4.372 -7.562 1.00 87.38 97 ALA A O 1
ATOM 727 N N . GLU A 1 98 ? 20.400 3.423 -9.257 1.00 83.31 98 GLU A N 1
ATOM 728 C CA . GLU A 1 98 ? 20.650 4.684 -9.972 1.00 83.31 98 GLU A CA 1
ATOM 729 C C . GLU A 1 98 ? 19.471 5.162 -10.812 1.00 83.31 98 GLU A C 1
ATOM 731 O O . GLU A 1 98 ? 19.218 6.358 -10.890 1.00 83.31 98 GLU A O 1
ATOM 736 N N . ALA A 1 99 ? 18.748 4.236 -11.437 1.00 81.94 99 ALA A N 1
ATOM 737 C CA . ALA A 1 99 ? 17.626 4.539 -12.312 1.00 81.94 99 ALA A CA 1
ATOM 738 C C . ALA A 1 99 ? 16.685 3.338 -12.422 1.00 81.94 99 ALA A C 1
ATOM 740 O O . ALA A 1 99 ? 16.994 2.219 -12.003 1.00 81.94 99 ALA A O 1
ATOM 741 N N . GLY A 1 100 ? 15.516 3.563 -12.998 1.00 75.56 100 GLY A N 1
ATOM 742 C CA . GLY A 1 100 ? 14.656 2.504 -13.505 1.00 75.56 100 GLY A CA 1
ATOM 743 C C . GLY A 1 100 ? 14.206 2.835 -14.924 1.00 75.56 100 GLY A C 1
ATOM 744 O O . GLY A 1 100 ? 14.750 3.740 -15.559 1.00 75.56 100 GLY A O 1
ATOM 745 N N . GLY A 1 101 ? 13.206 2.112 -15.419 1.00 74.38 101 GLY A N 1
ATOM 746 C CA . GLY A 1 101 ? 12.647 2.328 -16.746 1.00 74.38 101 GLY A CA 1
ATOM 747 C C . GLY A 1 101 ? 12.717 1.107 -17.648 1.00 74.38 101 GLY A C 1
ATOM 748 O O . GLY A 1 101 ? 12.993 -0.015 -17.233 1.00 74.38 101 GLY A O 1
ATOM 749 N N . ASP A 1 102 ? 12.372 1.326 -18.904 1.00 75.00 102 ASP A N 1
ATOM 750 C CA . ASP A 1 102 ? 12.189 0.244 -19.858 1.00 75.00 102 ASP A CA 1
ATOM 751 C C . ASP A 1 102 ? 13.536 -0.226 -20.412 1.00 75.00 102 ASP A C 1
ATOM 753 O O . ASP A 1 102 ? 14.329 0.590 -20.886 1.00 75.00 102 ASP A O 1
ATOM 757 N N . THR A 1 103 ? 13.789 -1.536 -20.407 1.00 62.59 103 THR A N 1
ATOM 758 C CA . THR A 1 103 ? 14.980 -2.092 -21.055 1.00 62.59 103 THR A CA 1
ATOM 759 C C . THR A 1 103 ? 14.691 -2.426 -22.525 1.00 62.59 103 THR A C 1
ATOM 761 O O . THR A 1 103 ? 13.699 -3.067 -22.867 1.00 62.59 103 THR A O 1
ATOM 764 N N . ASN A 1 104 ? 15.611 -1.971 -23.381 1.00 54.78 104 ASN A N 1
ATOM 765 C CA . ASN A 1 104 ? 15.756 -2.157 -24.831 1.00 54.78 104 ASN A CA 1
ATOM 766 C C . ASN A 1 104 ? 14.765 -1.470 -25.812 1.00 54.78 104 ASN A C 1
ATOM 768 O O . ASN A 1 104 ? 13.542 -1.547 -25.667 1.00 54.78 104 ASN A O 1
ATOM 772 N N . PRO A 1 105 ? 15.295 -0.847 -26.891 1.00 48.78 105 PRO A N 1
ATOM 773 C CA . PRO A 1 105 ? 14.524 -0.454 -28.067 1.00 48.78 105 PRO A CA 1
ATOM 774 C C . PRO A 1 105 ? 14.091 -1.693 -28.866 1.00 48.78 105 PRO A C 1
ATOM 776 O O . PRO A 1 105 ? 14.815 -2.681 -28.963 1.00 48.78 105 PRO A O 1
ATOM 779 N N . ARG A 1 106 ? 12.884 -1.630 -29.441 1.00 48.12 106 ARG A N 1
ATOM 780 C CA . ARG A 1 106 ? 12.236 -2.721 -30.188 1.00 48.12 106 ARG A CA 1
ATOM 781 C C . ARG A 1 106 ? 13.167 -3.324 -31.252 1.00 48.12 106 ARG A C 1
ATOM 783 O O . ARG A 1 106 ? 13.545 -2.628 -32.190 1.00 48.12 106 ARG A O 1
ATOM 790 N N . THR A 1 107 ? 13.434 -4.626 -31.187 1.00 52.62 107 THR A N 1
ATOM 791 C CA . THR A 1 107 ? 13.807 -5.399 -32.383 1.00 52.62 107 THR A CA 1
ATOM 792 C C . THR A 1 107 ? 12.516 -5.795 -33.105 1.00 52.62 107 THR A C 1
ATOM 794 O O . THR A 1 107 ? 11.544 -6.195 -32.460 1.00 52.62 107 THR A O 1
ATOM 797 N N . VAL A 1 108 ? 12.461 -5.629 -34.431 1.00 47.66 108 VAL A N 1
ATOM 798 C CA . VAL A 1 108 ? 11.271 -5.943 -35.244 1.00 47.66 108 VAL A CA 1
ATOM 799 C C . VAL A 1 108 ? 10.852 -7.398 -34.989 1.00 47.66 108 VAL A C 1
ATOM 801 O O . VAL A 1 108 ? 11.624 -8.310 -35.261 1.00 47.66 108 VAL A O 1
ATOM 804 N N . GLY A 1 109 ? 9.651 -7.605 -34.433 1.00 53.59 109 GLY A N 1
ATOM 805 C CA . GLY A 1 109 ? 9.090 -8.931 -34.132 1.00 53.59 109 GLY A CA 1
ATOM 806 C C . GLY A 1 109 ? 8.943 -9.291 -32.645 1.00 53.59 109 GLY A C 1
ATOM 807 O O . GLY A 1 109 ? 8.294 -10.288 -32.346 1.00 53.59 109 GLY A O 1
ATOM 808 N N . GLN A 1 110 ? 9.471 -8.498 -31.700 1.00 56.75 110 GLN A N 1
ATOM 809 C CA . GLN A 1 110 ? 9.213 -8.719 -30.267 1.00 56.75 110 GLN A CA 1
ATOM 810 C C . GLN A 1 110 ? 8.021 -7.895 -29.754 1.00 56.75 110 GLN A C 1
ATOM 812 O O . GLN A 1 110 ? 8.037 -6.663 -29.775 1.00 56.75 110 GLN A O 1
ATOM 817 N N . HIS A 1 111 ? 6.990 -8.594 -29.267 1.00 59.5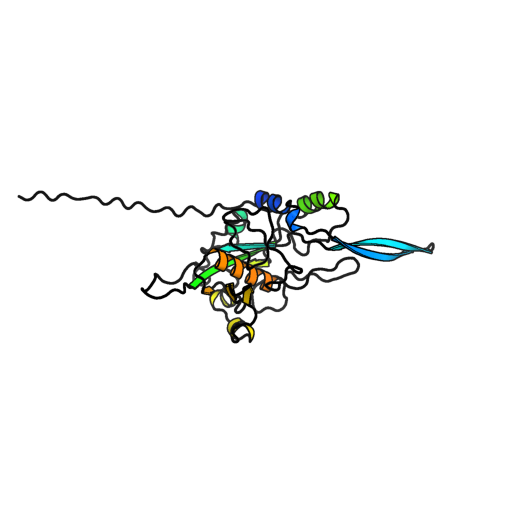9 111 HIS A N 1
ATOM 818 C CA . HIS A 1 111 ? 5.782 -8.007 -28.669 1.00 59.59 111 HIS A CA 1
ATOM 819 C C . HIS A 1 111 ? 5.852 -7.856 -27.139 1.00 59.59 111 HIS A C 1
ATOM 821 O O . HIS A 1 111 ? 4.954 -7.257 -26.551 1.00 59.59 111 HIS A O 1
ATOM 827 N N . SER A 1 112 ? 6.901 -8.375 -26.491 1.00 64.50 112 SER A N 1
ATOM 828 C CA . SER A 1 112 ? 7.106 -8.291 -25.042 1.00 64.50 112 SER A CA 1
ATOM 829 C C . SER A 1 112 ? 8.085 -7.175 -24.693 1.00 64.50 112 SER A C 1
ATOM 831 O O . SER A 1 112 ? 9.217 -7.164 -25.174 1.00 64.50 112 SER A O 1
ATOM 833 N N . LYS A 1 113 ? 7.661 -6.251 -23.831 1.00 80.06 113 LYS A N 1
ATOM 834 C CA . LYS A 1 113 ? 8.497 -5.168 -23.309 1.00 80.06 113 LYS A CA 1
ATOM 835 C C . LYS A 1 113 ? 8.709 -5.371 -21.816 1.00 80.06 113 LYS A C 1
ATOM 837 O O . LYS A 1 113 ? 7.733 -5.434 -21.074 1.00 80.06 113 LYS A O 1
ATOM 842 N N . VAL A 1 114 ? 9.964 -5.441 -21.380 1.00 87.69 114 VAL A N 1
ATOM 843 C CA . VAL A 1 114 ? 10.288 -5.454 -19.950 1.00 87.69 114 VAL A CA 1
ATOM 844 C C . VAL A 1 114 ? 10.326 -4.017 -19.450 1.00 87.69 114 VAL A C 1
ATOM 846 O O . VAL A 1 114 ? 11.043 -3.167 -19.982 1.00 87.69 114 VAL A O 1
ATOM 849 N N . ARG A 1 115 ? 9.516 -3.743 -18.434 1.00 91.06 115 ARG A N 1
ATOM 850 C CA . ARG A 1 115 ? 9.436 -2.453 -17.758 1.00 91.06 115 ARG A CA 1
ATOM 851 C C . ARG A 1 115 ? 9.957 -2.619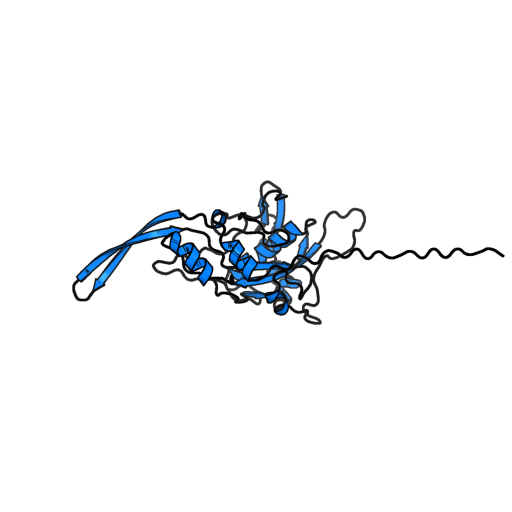 -16.348 1.00 91.06 115 ARG A C 1
ATOM 853 O O . ARG A 1 115 ? 9.525 -3.532 -15.647 1.00 91.06 115 ARG A O 1
ATOM 860 N N . PHE A 1 116 ? 10.854 -1.734 -15.936 1.00 93.50 116 PHE A N 1
ATOM 861 C CA . PHE A 1 116 ? 11.281 -1.645 -14.550 1.00 93.50 116 PHE A CA 1
ATOM 862 C C . PHE A 1 116 ? 10.656 -0.416 -13.886 1.00 93.50 116 PHE A C 1
ATOM 864 O O . PHE A 1 116 ? 10.805 0.701 -14.389 1.00 93.50 116 PHE A O 1
ATOM 871 N N . LYS A 1 117 ? 10.009 -0.604 -12.734 1.00 95.19 117 LYS A N 1
ATOM 872 C CA . LYS A 1 117 ? 9.516 0.482 -11.881 1.00 95.19 117 LYS A CA 1
ATOM 873 C C . LYS A 1 117 ? 10.122 0.380 -10.480 1.00 95.19 117 LYS A C 1
ATOM 875 O O . LYS A 1 117 ? 10.213 -0.694 -9.886 1.00 95.19 117 LYS A O 1
ATOM 880 N N . ASN A 1 118 ? 10.519 1.527 -9.951 1.00 95.94 118 ASN A N 1
ATOM 881 C CA . ASN A 1 118 ? 10.694 1.721 -8.521 1.00 95.94 118 ASN A CA 1
ATOM 882 C C . ASN A 1 118 ? 9.305 1.773 -7.874 1.00 95.94 118 ASN A C 1
ATOM 884 O O . ASN A 1 118 ? 8.325 2.161 -8.522 1.00 95.94 118 ASN A O 1
ATOM 888 N N . ALA A 1 119 ? 9.232 1.378 -6.612 1.00 97.19 119 ALA A N 1
ATOM 889 C CA . ALA A 1 119 ? 8.017 1.449 -5.831 1.00 97.19 119 ALA A CA 1
ATOM 890 C C . ALA A 1 119 ? 8.268 1.907 -4.398 1.00 97.19 119 ALA A C 1
ATOM 892 O O . ALA A 1 119 ? 9.235 1.477 -3.767 1.00 97.19 119 ALA A O 1
ATOM 893 N N . ASP A 1 120 ? 7.351 2.727 -3.896 1.00 97.94 120 ASP A N 1
ATOM 894 C CA . ASP A 1 120 ? 7.353 3.213 -2.520 1.00 97.94 120 ASP A CA 1
ATOM 895 C C . ASP A 1 120 ? 5.970 2.969 -1.905 1.00 97.94 120 ASP A C 1
ATOM 897 O O . ASP A 1 120 ? 4.953 3.261 -2.540 1.00 97.94 120 ASP A O 1
ATOM 901 N N . ALA A 1 121 ? 5.928 2.449 -0.678 1.00 98.19 121 ALA A N 1
ATOM 902 C CA . ALA A 1 121 ? 4.711 2.268 0.110 1.00 98.19 121 ALA A CA 1
ATOM 903 C C . ALA A 1 121 ? 4.772 3.173 1.333 1.00 98.19 121 ALA A C 1
ATOM 905 O O . ALA A 1 121 ? 5.621 2.984 2.206 1.00 98.19 121 ALA A O 1
ATOM 906 N N . ILE A 1 122 ? 3.880 4.154 1.401 1.00 97.81 122 ILE A N 1
ATOM 907 C CA . ILE A 1 122 ? 3.883 5.161 2.460 1.00 97.81 122 ILE A CA 1
ATOM 908 C C . ILE A 1 122 ? 2.493 5.210 3.088 1.00 97.81 122 ILE A C 1
ATOM 910 O O . ILE A 1 122 ? 1.478 5.147 2.391 1.00 97.81 122 ILE A O 1
ATOM 914 N N . GLY A 1 123 ? 2.443 5.296 4.416 1.00 96.12 123 GLY A N 1
ATOM 915 C CA . GLY A 1 123 ? 1.190 5.361 5.157 1.00 96.12 123 GLY A CA 1
ATOM 916 C C . GLY A 1 123 ? 0.354 6.584 4.781 1.00 96.12 123 GLY A C 1
ATOM 917 O O . GLY A 1 123 ? 0.875 7.687 4.584 1.00 96.12 123 GLY A O 1
ATOM 918 N N . PHE A 1 124 ? -0.959 6.389 4.684 1.00 94.06 124 PHE A N 1
ATOM 919 C CA . PHE A 1 124 ? -1.890 7.416 4.226 1.00 94.06 124 PHE A CA 1
ATOM 920 C C . PHE A 1 124 ? -1.809 8.699 5.087 1.00 94.06 124 PHE A C 1
ATOM 922 O O . PHE A 1 124 ? -1.905 8.623 6.314 1.00 94.06 124 PHE A O 1
ATOM 929 N N . PRO A 1 125 ? -1.656 9.895 4.482 1.00 91.81 125 PRO A N 1
ATOM 930 C CA . PRO A 1 125 ? -1.248 11.101 5.207 1.00 91.81 125 PRO A CA 1
ATOM 931 C C . PRO A 1 125 ? -2.317 11.730 6.112 1.00 91.81 125 PRO A C 1
ATOM 933 O O . PRO A 1 125 ? -1.980 12.539 6.970 1.00 91.81 125 PRO A O 1
ATOM 936 N N . ALA A 1 126 ? -3.602 11.418 5.924 1.00 82.75 126 ALA A N 1
ATOM 937 C CA . ALA A 1 126 ? -4.694 12.213 6.493 1.00 82.75 126 ALA A CA 1
ATOM 938 C C . ALA A 1 126 ? -5.596 11.431 7.456 1.00 82.75 126 ALA A C 1
ATOM 940 O O . ALA A 1 126 ? -6.813 11.380 7.275 1.00 82.75 126 ALA A O 1
ATOM 941 N N . GLY A 1 127 ? -5.003 10.846 8.502 1.00 72.06 127 GLY A N 1
ATOM 942 C CA . GLY A 1 127 ? -5.732 10.093 9.531 1.00 72.06 127 GLY A CA 1
ATOM 943 C C . GLY A 1 127 ? -6.871 10.885 10.189 1.00 72.06 127 GLY A C 1
ATOM 944 O O . GLY A 1 127 ? -7.991 10.381 10.266 1.00 72.06 127 GLY A O 1
ATOM 945 N N . ASP A 1 128 ? -6.625 12.139 10.578 1.00 70.56 128 ASP A N 1
ATOM 946 C CA . ASP A 1 128 ? -7.603 12.966 11.305 1.00 70.56 128 ASP A CA 1
ATOM 947 C C . ASP A 1 128 ? -8.735 13.492 10.414 1.00 70.56 128 ASP A C 1
ATOM 949 O O . ASP A 1 128 ? -9.904 13.473 10.800 1.00 70.56 128 ASP A O 1
ATOM 953 N N . ALA A 1 129 ? -8.418 13.938 9.193 1.00 72.75 129 ALA A N 1
ATOM 954 C CA . ALA A 1 129 ? -9.436 14.370 8.231 1.00 72.75 129 ALA A CA 1
ATOM 955 C C . ALA A 1 129 ? -10.373 13.209 7.869 1.00 72.75 129 ALA A C 1
ATOM 957 O O . ALA A 1 129 ? -11.591 13.381 7.773 1.00 72.75 129 ALA A O 1
ATOM 958 N N . LEU A 1 130 ? -9.796 12.016 7.734 1.00 74.12 130 LEU A N 1
ATOM 959 C CA . LEU A 1 130 ? -10.520 10.782 7.503 1.00 74.12 130 LEU A CA 1
ATOM 960 C C . LEU A 1 130 ? -11.376 10.403 8.720 1.00 74.12 130 LEU A C 1
ATOM 962 O O . LEU A 1 130 ? -12.552 10.099 8.547 1.00 74.12 130 LEU A O 1
ATOM 966 N N . ALA A 1 131 ? -10.841 10.495 9.942 1.00 74.06 131 ALA A N 1
ATOM 967 C CA . ALA A 1 131 ? -11.596 10.271 11.177 1.00 74.06 131 ALA A CA 1
ATOM 968 C C . ALA A 1 131 ? -12.796 11.228 11.302 1.00 74.06 131 ALA A C 1
ATOM 970 O O . ALA A 1 131 ? -13.908 10.790 11.598 1.00 74.06 131 ALA A O 1
ATOM 971 N N . ASN A 1 132 ? -12.611 12.515 10.993 1.00 78.75 132 ASN A N 1
ATOM 972 C CA . ASN A 1 132 ? -13.684 13.513 10.987 1.00 78.75 132 ASN A CA 1
ATOM 973 C C . ASN A 1 132 ? -14.763 13.211 9.945 1.00 78.75 132 ASN A C 1
ATOM 975 O O . ASN A 1 132 ? -15.954 13.272 10.251 1.00 78.75 132 ASN A O 1
ATOM 979 N N . PHE A 1 133 ? -14.373 12.872 8.718 1.00 77.25 133 PHE A N 1
ATOM 980 C CA . PHE A 1 133 ? -15.317 12.446 7.687 1.00 77.25 133 PHE A CA 1
ATOM 981 C C . PHE A 1 133 ? -16.102 11.202 8.125 1.00 77.25 133 PHE A C 1
ATOM 983 O O . PHE A 1 133 ? -17.325 11.148 7.983 1.00 77.25 133 PHE A O 1
ATOM 990 N N . PHE A 1 134 ? -15.409 10.244 8.735 1.00 74.94 134 PHE A N 1
ATOM 991 C CA . PHE A 1 134 ? -15.980 8.986 9.185 1.00 74.94 134 PHE A CA 1
ATOM 992 C C . PHE A 1 134 ? -16.864 9.077 10.425 1.00 74.94 134 PHE A C 1
ATOM 994 O O . PHE A 1 134 ? -17.801 8.290 10.544 1.00 74.94 134 PHE A O 1
ATOM 1001 N N . SER A 1 135 ? -16.649 10.069 11.289 1.00 74.69 135 SER A N 1
ATOM 1002 C CA . SER A 1 135 ? -17.513 10.341 12.446 1.00 74.69 135 SER A CA 1
ATOM 1003 C C . SER A 1 135 ? -18.997 10.483 12.070 1.00 74.69 135 SER A C 1
ATOM 1005 O O . SER A 1 135 ? -19.876 10.174 12.871 1.00 74.69 135 SER A O 1
ATOM 1007 N N . ARG A 1 136 ? -19.292 10.873 10.820 1.00 75.56 136 ARG A N 1
ATOM 1008 C CA . ARG A 1 136 ? -20.656 10.997 10.281 1.00 75.56 136 ARG A CA 1
ATOM 1009 C C . ARG A 1 136 ? -21.339 9.651 10.031 1.00 75.56 136 ARG A C 1
ATOM 1011 O O . ARG A 1 136 ? -22.563 9.597 9.996 1.00 75.56 136 ARG A O 1
ATOM 1018 N N . PHE A 1 137 ? -20.562 8.586 9.845 1.00 70.00 137 PHE A N 1
ATOM 1019 C CA . PHE A 1 137 ? -21.045 7.225 9.604 1.00 70.00 137 PHE A CA 1
ATOM 1020 C C . PHE A 1 137 ? -21.130 6.391 10.896 1.00 70.00 137 PHE A C 1
ATOM 1022 O O . PHE A 1 137 ? -21.552 5.239 10.849 1.00 70.00 137 PHE A O 1
ATOM 1029 N N . GLY A 1 138 ? -20.766 6.956 12.054 1.00 77.38 138 GLY A N 1
ATOM 1030 C CA . GLY A 1 138 ? -20.791 6.269 13.346 1.00 77.38 138 GLY A CA 1
ATOM 1031 C C . GLY A 1 138 ? -19.474 5.557 13.659 1.00 77.38 138 GLY A C 1
ATOM 1032 O O . GLY A 1 138 ? -18.429 6.197 13.749 1.00 77.38 138 GLY A O 1
ATOM 1033 N N . TYR A 1 139 ? -19.522 4.237 13.874 1.00 79.69 139 TYR A N 1
ATOM 1034 C CA . TYR A 1 139 ? -18.338 3.433 14.202 1.00 79.69 139 TYR A CA 1
ATOM 1035 C C . TYR A 1 139 ? -17.446 3.229 12.980 1.00 79.69 139 TYR A C 1
ATOM 1037 O O . TYR A 1 139 ? -17.944 2.832 11.926 1.00 79.69 139 TYR A O 1
ATOM 1045 N N . VAL A 1 140 ? -16.138 3.431 13.155 1.00 84.19 140 VAL A N 1
ATOM 1046 C CA . VAL A 1 140 ? -15.101 3.238 12.134 1.00 84.19 140 VAL A CA 1
ATOM 1047 C C . VAL A 1 140 ? -13.883 2.555 12.743 1.00 84.19 140 VAL A C 1
ATOM 1049 O O . VAL A 1 140 ? -13.491 2.848 13.872 1.00 84.19 140 VAL A O 1
ATOM 1052 N 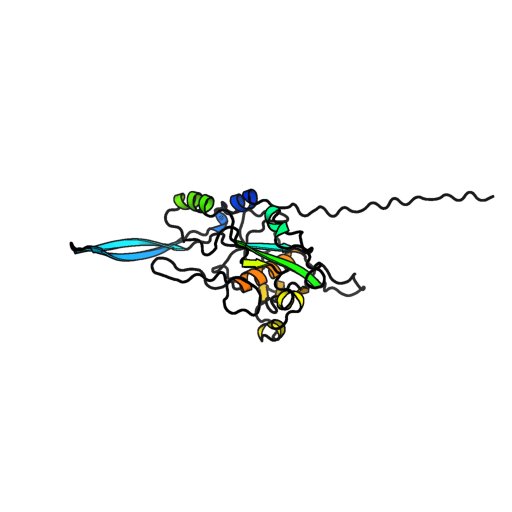N . CYS A 1 141 ? -13.304 1.618 11.996 1.00 86.31 141 CYS A N 1
ATOM 1053 C CA . CYS A 1 141 ? -12.120 0.863 12.385 1.00 86.31 141 CYS A CA 1
ATOM 1054 C C . CYS A 1 141 ? -10.909 1.792 12.534 1.00 86.31 141 CYS A C 1
ATOM 1056 O O . CYS A 1 141 ? -10.731 2.709 11.731 1.00 86.31 141 CYS A O 1
ATOM 1058 N N . ALA A 1 142 ? -10.055 1.533 13.526 1.00 86.12 142 ALA A N 1
ATOM 1059 C CA . ALA A 1 142 ? -8.777 2.227 13.680 1.00 86.12 142 ALA A CA 1
ATOM 1060 C C . ALA A 1 142 ? -7.868 2.011 12.445 1.00 86.12 142 ALA A C 1
ATOM 1062 O O . ALA A 1 142 ? -8.028 1.005 11.751 1.00 86.12 142 ALA A O 1
ATOM 1063 N N . PRO A 1 143 ? -6.956 2.952 12.125 1.00 86.94 143 PRO A N 1
ATOM 1064 C CA . PRO A 1 143 ? -5.972 2.753 11.060 1.00 86.94 143 PRO A CA 1
ATOM 1065 C C . PRO A 1 143 ? -5.030 1.593 11.367 1.00 86.94 143 PRO A C 1
ATOM 1067 O O . PRO A 1 143 ? -4.550 1.474 12.494 1.00 86.94 143 PRO A O 1
ATOM 1070 N N . SER A 1 144 ? -4.684 0.818 10.337 1.00 89.62 144 SER A N 1
ATOM 1071 C CA . SER A 1 144 ? -3.601 -0.173 10.424 1.00 89.62 144 SER A CA 1
ATOM 1072 C C . SER A 1 144 ? -2.220 0.476 10.275 1.00 89.62 144 SER A C 1
ATOM 1074 O O . SER A 1 144 ? -1.223 -0.063 10.749 1.00 89.62 144 SER A O 1
ATOM 1076 N N . SER A 1 145 ? -2.156 1.628 9.600 1.00 92.56 145 SER A N 1
ATOM 1077 C CA . SER A 1 145 ? -0.925 2.317 9.203 1.00 92.56 145 SER A CA 1
ATOM 1078 C C . SER A 1 145 ? -0.677 3.611 9.976 1.00 92.56 145 SER A C 1
ATOM 1080 O O . SER A 1 145 ? -1.613 4.352 10.282 1.00 92.56 145 SER A O 1
ATOM 1082 N N . GLN A 1 146 ? 0.591 3.962 10.171 1.00 92.81 146 GLN A N 1
ATOM 1083 C CA . GLN A 1 146 ? 0.990 5.278 10.661 1.00 92.81 146 GLN A CA 1
ATOM 1084 C C . GLN A 1 146 ? 1.064 6.289 9.506 1.00 92.81 146 GLN A C 1
ATOM 1086 O O . GLN A 1 146 ? 1.678 5.980 8.481 1.00 92.81 146 GLN A O 1
ATOM 1091 N N . PRO A 1 147 ? 0.476 7.492 9.644 1.00 93.50 147 PRO A N 1
ATOM 1092 C CA . PRO A 1 147 ? 0.531 8.509 8.599 1.00 93.50 147 PRO A CA 1
ATOM 1093 C C . PRO A 1 147 ? 1.966 8.878 8.219 1.00 93.50 147 PRO A C 1
ATOM 1095 O O . PRO A 1 147 ? 2.798 9.089 9.099 1.00 93.50 147 PRO A O 1
ATOM 1098 N N . LEU A 1 148 ? 2.236 8.987 6.914 1.00 94.62 148 LEU A N 1
ATOM 1099 C CA . LEU A 1 148 ? 3.530 9.396 6.344 1.00 94.62 148 LEU A CA 1
ATOM 1100 C C . LEU A 1 148 ? 4.723 8.478 6.665 1.00 94.62 148 LEU A C 1
ATOM 1102 O O . LEU A 1 148 ? 5.847 8.794 6.279 1.00 94.62 148 LEU A O 1
ATOM 1106 N N . LEU A 1 149 ? 4.509 7.335 7.321 1.00 96.44 149 LEU A N 1
ATOM 1107 C CA . LEU A 1 149 ? 5.578 6.373 7.569 1.00 96.44 149 LEU A CA 1
ATOM 1108 C C . LEU A 1 149 ? 5.918 5.621 6.266 1.00 96.44 149 LEU A C 1
ATOM 1110 O O . LEU A 1 149 ? 5.015 5.016 5.679 1.00 96.44 149 LEU A O 1
ATOM 1114 N N . PRO A 1 150 ? 7.183 5.617 5.803 1.00 97.38 150 PRO A N 1
ATOM 1115 C CA . PRO A 1 150 ? 7.593 4.821 4.654 1.00 97.38 150 PRO A CA 1
ATOM 1116 C C . PRO A 1 150 ? 7.769 3.355 5.065 1.00 97.38 150 PRO A C 1
ATOM 1118 O O . PRO A 1 150 ? 8.755 2.981 5.696 1.00 97.38 150 PRO A O 1
ATOM 1121 N N . TYR A 1 151 ? 6.808 2.513 4.694 1.00 98.12 151 TYR A N 1
ATOM 1122 C CA . TYR A 1 151 ? 6.859 1.071 4.936 1.00 98.12 151 TYR A CA 1
ATOM 1123 C C . TYR A 1 151 ? 7.807 0.357 3.974 1.00 98.12 151 TYR A C 1
ATOM 1125 O O . TYR A 1 151 ? 8.418 -0.645 4.336 1.00 98.12 151 TYR A O 1
ATOM 1133 N N . PHE A 1 152 ? 7.950 0.870 2.754 1.00 98.44 152 PHE A N 1
ATOM 1134 C CA . PHE A 1 152 ? 8.853 0.311 1.756 1.00 98.44 152 PHE A CA 1
ATOM 1135 C C . PHE A 1 152 ? 9.372 1.397 0.824 1.00 98.44 152 PHE A C 1
ATOM 1137 O O . PHE A 1 152 ? 8.591 2.221 0.352 1.00 98.44 152 PHE A O 1
ATOM 1144 N N . LEU A 1 153 ? 10.673 1.356 0.540 1.00 97.44 153 LEU A N 1
ATOM 1145 C CA . LEU A 1 153 ? 11.343 2.181 -0.460 1.00 97.44 153 LEU A CA 1
ATOM 1146 C C . LEU A 1 153 ? 12.232 1.259 -1.293 1.00 97.44 153 LEU A C 1
ATOM 1148 O O . LEU A 1 153 ? 13.264 0.776 -0.823 1.00 97.44 153 LEU A O 1
ATOM 1152 N N . SER A 1 154 ? 11.840 1.011 -2.537 1.00 96.50 154 SER A N 1
ATOM 1153 C CA . SER A 1 154 ? 12.544 0.081 -3.435 1.00 96.50 154 SER A CA 1
ATOM 1154 C C . SER A 1 154 ? 14.022 0.410 -3.681 1.00 96.50 154 SER A C 1
ATOM 1156 O O . SER A 1 154 ? 14.804 -0.471 -4.038 1.00 96.50 154 SER A O 1
ATOM 1158 N N . THR A 1 155 ? 14.427 1.668 -3.500 1.00 94.75 155 THR A N 1
ATOM 1159 C CA . THR A 1 155 ? 15.825 2.106 -3.622 1.00 94.75 155 THR A CA 1
ATOM 1160 C C . THR A 1 155 ? 16.715 1.525 -2.525 1.00 94.75 155 THR A C 1
ATOM 1162 O O . THR A 1 155 ? 17.884 1.247 -2.788 1.00 94.75 155 THR A O 1
ATOM 1165 N N . LEU A 1 156 ? 16.170 1.296 -1.326 1.00 95.25 156 LEU A N 1
ATOM 1166 C CA . LEU A 1 156 ? 16.884 0.708 -0.186 1.00 95.25 156 LEU A CA 1
ATOM 1167 C C . LEU A 1 156 ? 16.919 -0.825 -0.237 1.00 95.25 156 LEU A C 1
ATOM 1169 O O . LEU A 1 156 ? 17.766 -1.447 0.399 1.00 95.25 156 LEU A O 1
ATOM 1173 N N . ASP A 1 157 ? 16.037 -1.431 -1.027 1.00 95.31 157 ASP A N 1
ATOM 1174 C CA . ASP A 1 157 ? 15.894 -2.877 -1.187 1.00 95.31 157 ASP A CA 1
ATOM 1175 C C . ASP A 1 157 ? 16.493 -3.376 -2.515 1.00 95.31 157 ASP A C 1
ATOM 1177 O O . ASP A 1 157 ? 15.917 -4.173 -3.252 1.00 95.31 157 ASP A O 1
ATOM 1181 N N . ALA A 1 158 ? 17.676 -2.878 -2.873 1.00 89.25 158 ALA A N 1
ATOM 1182 C CA . ALA A 1 158 ? 18.234 -3.112 -4.203 1.00 89.25 158 ALA A CA 1
ATOM 1183 C C . ALA A 1 158 ? 18.456 -4.598 -4.529 1.00 89.25 158 ALA A C 1
ATOM 1185 O O . ALA A 1 158 ? 18.243 -5.001 -5.671 1.00 89.25 158 ALA A O 1
ATOM 1186 N N . LEU A 1 159 ? 18.846 -5.424 -3.549 1.00 90.19 159 LEU A N 1
ATOM 1187 C CA . LEU A 1 159 ? 19.084 -6.847 -3.787 1.00 90.19 159 LEU A CA 1
ATOM 1188 C C . LEU A 1 159 ? 17.789 -7.549 -4.213 1.00 90.19 159 LEU A C 1
ATOM 1190 O O . LEU A 1 159 ? 17.708 -8.024 -5.345 1.00 90.19 159 LEU A O 1
ATOM 1194 N N . ALA A 1 160 ? 16.766 -7.569 -3.362 1.00 94.81 160 ALA A N 1
ATOM 1195 C CA . ALA A 1 160 ? 15.535 -8.287 -3.666 1.00 94.81 160 ALA A CA 1
ATOM 1196 C C . ALA A 1 160 ? 14.722 -7.590 -4.765 1.00 94.81 160 ALA A C 1
ATOM 1198 O O . ALA A 1 160 ? 14.348 -8.236 -5.745 1.00 94.81 160 ALA A O 1
ATOM 1199 N N . TRP A 1 161 ? 14.545 -6.267 -4.697 1.00 95.81 161 TRP A N 1
ATOM 1200 C CA . TRP A 1 161 ? 13.723 -5.538 -5.663 1.00 95.81 161 TRP A CA 1
ATOM 1201 C C . TRP A 1 161 ? 14.297 -5.507 -7.084 1.00 95.81 161 TRP A C 1
ATOM 1203 O O . TRP A 1 161 ? 13.535 -5.584 -8.055 1.00 95.81 161 TRP A O 1
ATOM 1213 N N . ARG A 1 162 ? 15.624 -5.372 -7.243 1.00 91.31 162 ARG A N 1
ATOM 1214 C CA . ARG A 1 162 ? 16.253 -5.251 -8.575 1.00 91.31 162 ARG A CA 1
ATOM 1215 C C . ARG A 1 162 ? 16.710 -6.575 -9.153 1.00 91.31 162 ARG A C 1
ATOM 1217 O O . ARG A 1 162 ? 16.557 -6.767 -10.355 1.00 91.31 162 ARG A O 1
ATOM 1224 N N . SER A 1 163 ? 17.275 -7.462 -8.333 1.00 89.25 163 SER A N 1
ATOM 1225 C CA . SER A 1 163 ? 17.774 -8.752 -8.826 1.00 89.25 163 SER A CA 1
ATOM 1226 C C . SER A 1 163 ? 16.729 -9.865 -8.764 1.00 89.25 163 SER A C 1
ATOM 1228 O O . SER A 1 163 ? 16.840 -10.836 -9.507 1.00 89.25 163 SER A O 1
ATOM 1230 N N . GLY A 1 164 ? 15.719 -9.742 -7.897 1.00 91.44 164 GLY A N 1
ATOM 1231 C CA . GLY A 1 164 ? 14.760 -10.811 -7.624 1.00 91.44 164 GLY A CA 1
ATOM 1232 C C . GLY A 1 164 ? 15.293 -11.932 -6.748 1.00 91.44 164 GLY A C 1
ATOM 1233 O O . GLY A 1 164 ? 14.619 -12.943 -6.610 1.00 91.44 164 GLY A O 1
ATOM 1234 N N . VAL A 1 165 ? 16.478 -11.797 -6.154 1.00 92.19 165 VAL A N 1
ATOM 1235 C CA . VAL A 1 165 ? 17.020 -12.784 -5.210 1.00 92.19 165 VAL A CA 1
ATOM 1236 C C . VAL A 1 165 ? 16.614 -12.412 -3.777 1.00 92.19 165 VAL A C 1
ATOM 1238 O O . VAL A 1 165 ? 16.840 -11.270 -3.383 1.00 92.19 165 VAL A O 1
ATOM 1241 N N . PRO A 1 166 ? 16.085 -13.348 -2.963 1.00 94.00 166 PRO A N 1
ATOM 1242 C CA . PRO A 1 166 ? 15.885 -14.777 -3.246 1.00 94.00 166 PRO A CA 1
ATOM 1243 C C . PRO A 1 166 ? 14.501 -15.128 -3.821 1.00 94.00 166 PRO A C 1
ATOM 1245 O O . PRO A 1 166 ? 14.241 -16.296 -4.088 1.00 94.00 166 PRO A O 1
ATOM 1248 N N . GLU A 1 167 ? 13.624 -14.144 -4.029 1.00 94.25 167 GLU A N 1
ATOM 1249 C CA . GLU A 1 167 ? 12.232 -14.320 -4.479 1.00 94.25 167 GLU A CA 1
ATOM 1250 C C . GLU A 1 167 ? 12.061 -15.236 -5.705 1.00 94.25 167 GLU A C 1
ATOM 1252 O O . GLU A 1 167 ? 11.082 -15.971 -5.801 1.00 94.25 167 GLU A O 1
ATOM 1257 N N . MET A 1 168 ? 13.004 -15.209 -6.651 1.00 92.69 168 MET A N 1
ATOM 1258 C CA . MET A 1 168 ? 12.969 -16.005 -7.884 1.00 92.69 168 MET A CA 1
ATOM 1259 C C . MET A 1 168 ? 12.999 -17.516 -7.636 1.00 92.69 168 MET A C 1
ATOM 1261 O O . MET A 1 168 ? 12.672 -18.286 -8.534 1.00 92.69 168 MET A O 1
ATOM 1265 N N . PHE A 1 169 ? 13.410 -17.937 -6.438 1.00 94.19 169 PHE A N 1
ATOM 1266 C CA . PHE A 1 169 ? 13.463 -19.339 -6.036 1.00 94.19 169 PHE A CA 1
ATOM 1267 C C . PHE A 1 169 ? 12.178 -19.811 -5.349 1.00 94.19 169 PHE A C 1
ATOM 1269 O O . PHE A 1 169 ? 12.068 -20.997 -5.035 1.00 94.19 169 PHE A O 1
ATOM 1276 N N . TYR A 1 170 ? 11.212 -18.922 -5.098 1.00 94.94 170 TYR A N 1
ATOM 1277 C CA . TYR A 1 170 ? 9.936 -19.326 -4.521 1.00 94.94 170 TYR A CA 1
ATOM 1278 C C . TYR A 1 170 ? 9.101 -20.136 -5.527 1.00 94.94 170 TYR A C 1
ATOM 1280 O O . TYR A 1 170 ? 9.128 -19.840 -6.726 1.00 94.94 170 TYR A O 1
ATOM 1288 N N . PRO A 1 171 ? 8.344 -21.157 -5.076 1.00 94.81 171 PRO A N 1
ATOM 1289 C CA . PRO A 1 171 ? 7.514 -21.984 -5.956 1.00 94.81 171 PRO A CA 1
ATOM 1290 C C . PRO A 1 171 ? 6.560 -21.180 -6.849 1.00 94.81 171 PRO A C 1
ATOM 1292 O O . PRO A 1 171 ? 6.339 -21.544 -8.005 1.00 94.81 171 PRO A O 1
ATOM 1295 N N . GLU A 1 172 ? 6.040 -20.068 -6.334 1.00 95.06 172 GLU A N 1
ATOM 1296 C CA . GLU A 1 172 ? 5.145 -19.139 -7.021 1.00 95.06 172 GLU A CA 1
ATOM 1297 C C . GLU A 1 172 ? 5.833 -18.395 -8.172 1.00 95.06 172 GLU A C 1
ATOM 1299 O O . GLU A 1 172 ? 5.174 -18.037 -9.140 1.00 95.06 172 GLU A O 1
ATOM 1304 N N . ALA A 1 173 ? 7.152 -18.189 -8.103 1.00 93.31 173 ALA A N 1
ATOM 1305 C CA . ALA A 1 173 ? 7.934 -17.610 -9.198 1.00 93.31 173 ALA A CA 1
ATOM 1306 C C . ALA A 1 173 ? 8.263 -18.638 -10.296 1.00 93.31 173 ALA A C 1
ATOM 1308 O O . ALA A 1 173 ? 8.486 -18.265 -11.448 1.00 93.31 173 ALA A O 1
ATOM 1309 N N . LEU A 1 174 ? 8.322 -19.926 -9.941 1.00 92.69 174 LEU A N 1
ATOM 1310 C CA . LEU A 1 174 ? 8.761 -21.011 -10.826 1.00 92.69 174 LEU A CA 1
ATOM 1311 C C . LEU A 1 174 ? 7.604 -21.754 -11.504 1.00 92.69 174 LEU A C 1
ATOM 1313 O O . LEU A 1 174 ? 7.824 -22.458 -12.490 1.00 92.69 174 LEU A O 1
ATOM 1317 N N . THR A 1 175 ? 6.385 -21.610 -10.985 1.00 92.94 175 THR A N 1
ATOM 1318 C CA . THR A 1 175 ? 5.203 -22.329 -11.469 1.00 92.94 175 THR A CA 1
ATOM 1319 C C . THR A 1 175 ? 4.250 -21.359 -12.169 1.00 92.94 175 THR A C 1
ATOM 1321 O O . THR A 1 175 ? 3.614 -20.548 -11.495 1.00 92.94 175 THR A O 1
ATOM 1324 N N . PRO A 1 176 ? 4.106 -21.435 -13.506 1.00 89.00 176 PRO A N 1
ATOM 1325 C CA . PRO A 1 176 ? 3.151 -20.606 -14.240 1.00 89.00 176 PRO A CA 1
ATOM 1326 C C . PRO A 1 176 ? 1.717 -20.775 -13.724 1.00 89.00 176 PRO A C 1
ATOM 1328 O O . PRO A 1 176 ? 1.311 -21.885 -13.372 1.00 89.00 176 PRO A O 1
ATOM 1331 N N . GLY A 1 177 ? 0.935 -19.694 -13.706 1.00 89.25 177 GLY A N 1
ATOM 1332 C CA . GLY A 1 177 ? -0.447 -19.694 -13.222 1.00 89.25 177 GLY A CA 1
ATOM 1333 C C . GLY A 1 177 ? -0.599 -19.540 -11.706 1.00 89.25 177 GLY A C 1
ATOM 1334 O O . GLY A 1 177 ? -1.722 -19.365 -11.234 1.00 89.25 177 GLY A O 1
ATOM 1335 N N . LEU A 1 178 ? 0.488 -19.582 -10.927 1.00 92.88 178 LEU A N 1
ATOM 1336 C CA . LEU A 1 178 ? 0.441 -19.263 -9.500 1.00 92.88 178 LEU A CA 1
ATOM 1337 C C . LEU A 1 178 ? 0.653 -17.767 -9.272 1.00 92.88 178 LEU A C 1
ATOM 1339 O O . LEU A 1 178 ? 1.545 -17.155 -9.852 1.00 92.88 178 LEU A O 1
ATOM 1343 N N . ARG A 1 179 ? -0.149 -17.198 -8.364 1.00 95.31 179 ARG A N 1
ATOM 1344 C CA . ARG A 1 179 ? -0.043 -15.803 -7.911 1.00 95.31 179 ARG A CA 1
ATOM 1345 C C . ARG A 1 179 ? 0.043 -14.800 -9.071 1.00 95.31 179 ARG A C 1
ATOM 1347 O O . ARG A 1 179 ? 1.012 -14.049 -9.198 1.00 95.31 179 ARG A O 1
ATOM 1354 N N . GLU A 1 180 ? -0.971 -14.792 -9.933 1.00 94.56 180 GLU A N 1
ATOM 1355 C CA . GLU A 1 180 ? -1.047 -13.905 -11.097 1.00 94.56 180 GLU A CA 1
ATOM 1356 C C . GLU A 1 180 ? -2.148 -12.854 -10.940 1.00 94.56 180 GLU A C 1
ATOM 1358 O O . GLU A 1 180 ? -3.284 -13.150 -10.573 1.00 94.56 180 GLU A O 1
ATOM 1363 N N . VAL A 1 181 ? -1.829 -11.611 -11.295 1.00 95.44 181 VAL A N 1
ATOM 1364 C CA . VAL A 1 181 ? -2.812 -10.542 -11.469 1.00 95.44 181 VAL A CA 1
ATOM 1365 C C . VAL A 1 181 ? -3.460 -10.750 -12.835 1.00 95.44 181 VAL A C 1
ATOM 1367 O O . VAL A 1 181 ? -2.952 -10.299 -13.864 1.00 95.44 181 VAL A O 1
ATOM 1370 N N . SER A 1 182 ? -4.556 -11.501 -12.851 1.00 92.94 182 SER A N 1
ATOM 1371 C CA . SER A 1 182 ? -5.263 -11.901 -14.066 1.00 92.94 182 SER A CA 1
ATOM 1372 C C . SER A 1 182 ? -6.768 -11.971 -13.824 1.00 92.94 182 SER A C 1
ATOM 1374 O O . SER A 1 182 ? -7.217 -12.266 -12.715 1.00 92.94 182 SER A O 1
ATOM 1376 N N . LYS A 1 183 ? -7.559 -11.679 -14.857 1.00 90.81 183 LYS A N 1
ATOM 1377 C CA . LYS A 1 183 ? -9.021 -11.779 -14.819 1.00 90.81 183 LYS A CA 1
ATOM 1378 C C . LYS A 1 183 ? -9.568 -12.069 -16.210 1.00 90.81 183 LYS A C 1
ATOM 1380 O O . LYS A 1 183 ? -9.205 -11.388 -17.161 1.00 90.81 183 LYS A O 1
ATOM 1385 N N . ASP A 1 184 ? -10.450 -13.063 -16.318 1.00 87.06 184 ASP A N 1
ATOM 1386 C CA . ASP A 1 184 ? -11.169 -13.414 -17.555 1.00 87.06 184 ASP A CA 1
ATOM 1387 C C . ASP A 1 184 ? -10.253 -13.605 -18.788 1.00 87.06 184 ASP A C 1
ATOM 1389 O O . ASP A 1 184 ? -10.622 -13.292 -19.918 1.00 87.06 184 ASP A O 1
ATOM 1393 N N . GLY A 1 185 ? -9.034 -14.113 -18.570 1.00 84.00 185 GLY A N 1
ATOM 1394 C CA . GLY A 1 185 ? -8.023 -14.313 -19.615 1.00 84.00 185 GLY A CA 1
ATOM 1395 C C . GLY A 1 185 ? -7.143 -13.092 -19.920 1.00 84.00 185 GLY A C 1
ATOM 1396 O O . GLY A 1 185 ? -6.187 -13.228 -20.683 1.00 84.00 185 GLY A O 1
ATOM 1397 N N . ASP A 1 186 ? -7.399 -11.925 -19.316 1.00 88.94 186 ASP A N 1
ATOM 1398 C CA . ASP A 1 186 ? -6.498 -10.768 -19.373 1.00 88.94 186 ASP A CA 1
ATOM 1399 C C . ASP A 1 186 ? -5.434 -10.850 -18.269 1.00 88.94 186 ASP A C 1
ATOM 1401 O O . ASP A 1 186 ? -5.690 -10.539 -17.104 1.00 88.94 186 ASP A O 1
ATOM 1405 N N . MET A 1 187 ? -4.223 -11.260 -18.651 1.00 91.06 187 MET A N 1
ATOM 1406 C CA . MET A 1 187 ? -3.072 -11.392 -17.756 1.00 91.06 187 MET A CA 1
ATOM 1407 C C . MET A 1 187 ? -2.276 -10.082 -17.710 1.00 91.06 187 MET A C 1
ATOM 1409 O O . MET A 1 187 ? -1.750 -9.608 -18.723 1.00 91.06 187 MET A O 1
ATOM 1413 N N . TRP A 1 188 ? -2.180 -9.478 -16.525 1.00 94.06 188 TRP A N 1
ATOM 1414 C CA . TRP A 1 188 ? -1.437 -8.231 -16.322 1.00 94.06 188 TRP A CA 1
ATOM 1415 C C . TRP A 1 188 ? 0.005 -8.476 -15.905 1.00 94.06 188 TRP A C 1
ATOM 1417 O O . TRP A 1 188 ? 0.903 -7.782 -16.393 1.00 94.06 188 TRP A O 1
ATOM 1427 N N . GLY A 1 189 ? 0.219 -9.447 -15.020 1.00 94.00 189 GLY A N 1
ATOM 1428 C CA . GLY A 1 189 ? 1.539 -9.872 -14.579 1.00 94.00 189 GLY A CA 1
ATOM 1429 C C . GLY A 1 189 ? 1.491 -10.848 -13.409 1.00 94.00 189 GLY A C 1
ATOM 1430 O O . GLY A 1 189 ? 0.478 -10.992 -12.733 1.00 94.00 189 GLY A O 1
ATOM 1431 N N . ASN A 1 190 ? 2.620 -11.486 -13.143 1.00 95.06 190 ASN A N 1
ATOM 1432 C CA . ASN A 1 190 ? 2.863 -12.332 -11.977 1.00 95.06 190 ASN A CA 1
ATOM 1433 C C . ASN A 1 190 ? 3.206 -11.492 -10.731 1.00 95.06 190 ASN A C 1
ATOM 1435 O O . ASN A 1 190 ? 3.871 -10.460 -10.842 1.00 95.06 190 ASN A O 1
ATOM 1439 N N . VAL A 1 191 ? 2.820 -11.937 -9.534 1.00 96.69 191 VAL A N 1
ATOM 1440 C CA . VAL A 1 191 ? 3.222 -11.303 -8.264 1.00 96.69 191 VAL A CA 1
ATOM 1441 C C . VAL A 1 191 ? 4.657 -11.688 -7.901 1.00 96.69 191 VAL A C 1
ATOM 1443 O O . VAL A 1 191 ? 5.449 -10.810 -7.573 1.00 96.69 191 VAL A O 1
ATOM 1446 N N . TYR A 1 192 ? 5.024 -12.964 -8.033 1.00 96.06 192 TYR A N 1
ATOM 1447 C CA . TYR A 1 192 ? 6.359 -13.462 -7.688 1.00 96.06 192 TYR A CA 1
ATOM 1448 C C . TYR A 1 192 ? 7.238 -13.659 -8.924 1.00 96.06 192 TYR A C 1
ATOM 1450 O O . TYR A 1 192 ? 6.752 -14.206 -9.911 1.00 96.06 192 TYR A O 1
ATOM 1458 N N . PRO A 1 193 ? 8.524 -13.269 -8.894 1.00 96.00 193 PRO A N 1
ATOM 1459 C CA . PRO A 1 193 ? 9.209 -12.629 -7.773 1.00 96.00 193 PRO A CA 1
ATOM 1460 C C . PRO A 1 193 ? 8.777 -11.163 -7.617 1.00 96.00 193 PRO A C 1
ATOM 1462 O O . PRO A 1 193 ? 8.590 -10.463 -8.623 1.00 96.00 193 PRO A O 1
ATOM 1465 N N . ARG A 1 194 ? 8.648 -10.676 -6.375 1.00 95.81 194 ARG A N 1
ATOM 1466 C CA . ARG A 1 194 ? 8.232 -9.294 -6.073 1.00 95.81 194 ARG A CA 1
ATOM 1467 C C . ARG A 1 194 ? 9.366 -8.319 -6.353 1.00 95.81 194 ARG A C 1
ATOM 1469 O O . ARG A 1 194 ? 10.059 -7.829 -5.473 1.00 95.81 194 ARG A O 1
ATOM 1476 N N . THR A 1 195 ? 9.549 -8.060 -7.638 1.00 95.38 195 THR A N 1
ATOM 1477 C CA . THR A 1 195 ? 10.608 -7.218 -8.191 1.00 95.38 195 THR A CA 1
ATOM 1478 C C . THR A 1 195 ? 10.031 -6.004 -8.892 1.00 95.38 195 THR A C 1
ATOM 1480 O O . THR A 1 195 ? 8.850 -5.971 -9.248 1.00 95.38 195 THR A O 1
ATOM 1483 N N . GLY A 1 196 ? 10.897 -5.037 -9.185 1.00 94.31 196 GLY A N 1
ATOM 1484 C CA . GLY A 1 196 ? 10.561 -3.898 -10.032 1.00 94.31 196 GLY A CA 1
ATOM 1485 C C . GLY A 1 196 ? 10.360 -4.249 -11.508 1.00 94.31 196 GLY A C 1
ATOM 1486 O O . GLY A 1 196 ? 9.801 -3.438 -12.243 1.00 94.31 196 GLY A O 1
ATOM 1487 N N . ALA A 1 197 ? 10.811 -5.425 -11.964 1.00 93.00 197 ALA A N 1
ATOM 1488 C CA . ALA A 1 197 ? 10.794 -5.822 -13.370 1.00 93.00 197 ALA A CA 1
ATOM 1489 C C . ALA A 1 197 ? 9.537 -6.626 -13.734 1.00 93.00 197 ALA A C 1
ATOM 1491 O O . ALA A 1 197 ? 9.180 -7.602 -13.069 1.00 93.00 197 ALA A O 1
ATOM 1492 N N . LEU A 1 198 ? 8.885 -6.255 -14.835 1.00 93.19 198 LEU A N 1
ATOM 1493 C CA . LEU A 1 198 ? 7.736 -6.979 -15.367 1.00 93.19 198 LEU A CA 1
ATOM 1494 C C . LEU A 1 198 ? 7.708 -6.936 -16.897 1.00 93.19 198 LEU A C 1
ATOM 1496 O O . LEU A 1 198 ? 7.899 -5.882 -17.503 1.00 93.19 198 LEU A O 1
ATOM 1500 N N . SER A 1 199 ? 7.418 -8.077 -17.523 1.00 91.00 199 SER A N 1
ATOM 1501 C CA . SER A 1 199 ? 7.125 -8.145 -18.957 1.00 91.00 199 SER A CA 1
ATOM 1502 C C . SER A 1 199 ? 5.685 -7.697 -19.209 1.00 91.00 199 SER A C 1
ATOM 1504 O O . SER A 1 199 ? 4.746 -8.466 -19.021 1.00 91.00 199 SER A O 1
ATOM 1506 N N . GLN A 1 200 ? 5.498 -6.433 -19.588 1.00 90.50 200 GLN A N 1
ATOM 1507 C CA . GLN A 1 200 ? 4.181 -5.863 -19.853 1.00 90.50 200 GLN A CA 1
ATOM 1508 C C . GLN A 1 200 ? 4.281 -4.665 -20.804 1.00 90.50 200 GLN A C 1
ATOM 1510 O O . GLN A 1 200 ? 5.000 -3.692 -20.575 1.00 90.50 200 GLN A O 1
ATOM 1515 N N . THR A 1 201 ? 3.507 -4.700 -21.884 1.00 87.81 201 THR A N 1
ATOM 1516 C CA . THR A 1 201 ? 3.507 -3.643 -22.901 1.00 87.81 201 THR A CA 1
ATOM 1517 C C . THR A 1 201 ? 2.858 -2.359 -22.388 1.00 87.81 201 THR A C 1
ATOM 1519 O O . THR A 1 201 ? 3.378 -1.266 -22.645 1.00 87.81 201 THR A O 1
ATOM 1522 N N . HIS A 1 202 ? 1.772 -2.463 -21.620 1.00 88.94 202 HIS A N 1
ATOM 1523 C CA . HIS A 1 202 ? 1.044 -1.309 -21.088 1.00 88.94 202 HIS A CA 1
ATOM 1524 C C . HIS A 1 202 ? 1.665 -0.781 -19.791 1.00 88.94 202 HIS A C 1
ATOM 1526 O O . HIS A 1 202 ? 1.778 -1.507 -18.808 1.00 88.94 202 HIS A O 1
ATOM 1532 N N . ASP A 1 203 ? 2.019 0.507 -19.761 1.00 89.06 203 ASP A N 1
ATOM 1533 C CA . ASP A 1 203 ? 2.644 1.108 -18.573 1.00 89.06 203 ASP A CA 1
ATOM 1534 C C . ASP A 1 203 ? 1.717 1.099 -17.349 1.00 89.06 203 ASP A C 1
ATOM 1536 O O . ASP A 1 203 ? 2.169 0.812 -16.244 1.00 89.06 203 ASP A O 1
ATOM 1540 N N . TYR A 1 204 ? 0.416 1.318 -17.567 1.00 91.31 204 TYR A N 1
ATOM 1541 C CA . TYR A 1 204 ? -0.605 1.252 -16.522 1.00 91.31 204 TYR A CA 1
ATOM 1542 C C . TYR A 1 204 ? -0.672 -0.129 -15.860 1.00 91.31 204 TYR A C 1
ATOM 1544 O O . TYR A 1 204 ? -0.508 -0.228 -14.647 1.00 91.31 204 TYR A O 1
ATOM 1552 N N . LYS A 1 205 ? -0.810 -1.202 -16.656 1.00 93.69 205 LYS A N 1
ATOM 1553 C CA . LYS A 1 205 ? -0.817 -2.584 -16.146 1.00 93.69 205 LYS A CA 1
ATOM 1554 C C . LYS A 1 205 ? 0.472 -2.895 -15.385 1.00 93.69 205 LYS A C 1
ATOM 1556 O O . LYS A 1 205 ? 0.425 -3.495 -14.317 1.00 93.69 205 LYS A O 1
ATOM 1561 N N . ALA A 1 206 ? 1.616 -2.429 -15.893 1.00 94.12 206 ALA A N 1
ATOM 1562 C CA . ALA A 1 206 ? 2.883 -2.585 -15.192 1.00 94.12 206 ALA A CA 1
ATOM 1563 C C . ALA A 1 206 ? 2.899 -1.838 -13.852 1.00 94.12 206 ALA A C 1
ATOM 1565 O O . ALA A 1 206 ? 3.293 -2.410 -12.845 1.00 94.12 206 ALA A O 1
ATOM 1566 N N . GLY A 1 207 ? 2.431 -0.590 -13.808 1.00 94.81 207 GLY A N 1
ATOM 1567 C CA . GLY A 1 207 ? 2.324 0.185 -12.569 1.00 94.81 207 GLY A CA 1
ATOM 1568 C C . GLY A 1 207 ? 1.404 -0.472 -11.544 1.00 94.81 207 GLY A C 1
ATOM 1569 O O . GLY A 1 207 ? 1.775 -0.576 -10.381 1.00 94.81 207 GLY A O 1
ATOM 1570 N N . ALA A 1 208 ? 0.254 -0.977 -11.988 1.00 95.62 208 ALA A N 1
ATOM 1571 C CA . ALA A 1 208 ? -0.723 -1.659 -11.148 1.00 95.62 208 ALA A CA 1
ATOM 1572 C C . ALA A 1 208 ? -0.177 -2.959 -10.539 1.00 95.62 208 ALA A C 1
ATOM 1574 O O . ALA A 1 208 ? -0.293 -3.167 -9.334 1.00 95.62 208 ALA A O 1
ATOM 1575 N N . VAL A 1 209 ? 0.480 -3.810 -11.335 1.00 97.12 209 VAL A N 1
ATOM 1576 C CA . VAL A 1 209 ? 1.103 -5.047 -10.827 1.00 97.12 209 VAL A CA 1
ATOM 1577 C C . VAL A 1 209 ? 2.241 -4.732 -9.861 1.00 97.12 209 VAL A C 1
ATOM 1579 O O . VAL A 1 209 ? 2.372 -5.391 -8.834 1.00 97.12 209 VAL A O 1
ATOM 1582 N N . ILE A 1 210 ? 3.050 -3.711 -10.144 1.00 97.62 210 ILE A N 1
ATOM 1583 C CA . ILE A 1 210 ? 4.118 -3.288 -9.235 1.00 97.62 210 ILE A CA 1
ATOM 1584 C C . ILE A 1 210 ? 3.536 -2.766 -7.915 1.00 97.62 210 ILE A C 1
ATOM 1586 O O . ILE A 1 210 ? 4.011 -3.158 -6.852 1.00 97.62 210 ILE A O 1
ATOM 1590 N N . ALA A 1 211 ? 2.462 -1.974 -7.962 1.00 97.44 211 ALA A N 1
ATOM 1591 C CA . ALA A 1 211 ? 1.759 -1.544 -6.758 1.00 97.44 211 ALA A CA 1
ATOM 1592 C C . ALA A 1 211 ? 1.186 -2.736 -5.968 1.00 97.44 211 ALA A C 1
ATOM 1594 O O . ALA A 1 211 ? 1.337 -2.791 -4.747 1.00 97.44 211 ALA A O 1
ATOM 1595 N N . GLN A 1 212 ? 0.613 -3.727 -6.663 1.00 97.75 212 GLN A N 1
ATOM 1596 C CA . GLN A 1 212 ? 0.132 -4.973 -6.063 1.00 97.75 212 GLN A CA 1
ATOM 1597 C C . GLN A 1 212 ? 1.257 -5.747 -5.367 1.00 97.75 212 GLN A C 1
ATOM 1599 O O . GLN A 1 212 ? 1.084 -6.150 -4.222 1.00 97.75 212 GLN A O 1
ATOM 1604 N N . ARG A 1 213 ? 2.417 -5.922 -6.016 1.00 98.00 213 ARG A N 1
ATOM 1605 C CA . ARG A 1 213 ? 3.601 -6.581 -5.430 1.00 98.00 213 ARG A CA 1
ATOM 1606 C C . ARG A 1 213 ? 4.068 -5.879 -4.162 1.00 98.00 213 ARG A C 1
ATOM 1608 O O . ARG A 1 213 ? 4.372 -6.533 -3.171 1.00 98.00 213 ARG A O 1
ATOM 1615 N N . THR A 1 214 ? 4.104 -4.552 -4.189 1.00 98.12 214 THR A N 1
ATOM 1616 C CA . THR A 1 214 ? 4.499 -3.743 -3.039 1.00 98.12 214 THR A CA 1
ATOM 1617 C C . THR A 1 214 ? 3.507 -3.869 -1.882 1.00 98.12 214 THR A C 1
ATOM 1619 O O . THR A 1 214 ? 3.934 -4.055 -0.747 1.00 98.12 214 THR A O 1
ATOM 1622 N N . ALA A 1 215 ? 2.197 -3.822 -2.143 1.00 97.50 215 ALA A N 1
ATOM 1623 C CA . ALA A 1 215 ? 1.182 -4.033 -1.109 1.00 97.50 215 ALA A CA 1
ATOM 1624 C C . ALA A 1 215 ? 1.207 -5.466 -0.551 1.00 97.50 215 ALA A C 1
ATOM 1626 O O . ALA A 1 215 ? 1.139 -5.655 0.664 1.00 97.50 215 ALA A O 1
ATOM 1627 N N . ASP A 1 216 ? 1.359 -6.471 -1.418 1.00 97.38 216 ASP A N 1
ATOM 1628 C CA . ASP A 1 216 ? 1.528 -7.870 -1.021 1.00 97.38 216 ASP A CA 1
ATOM 1629 C C . ASP A 1 216 ? 2.729 -8.051 -0.081 1.00 97.38 216 ASP A C 1
ATOM 16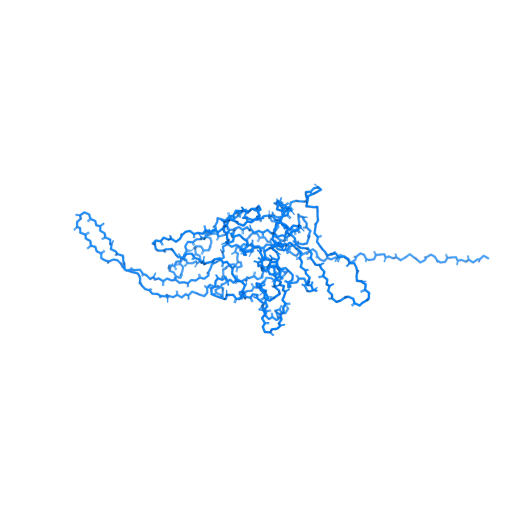31 O O . ASP A 1 216 ? 2.610 -8.716 0.950 1.00 97.38 216 ASP A O 1
ATOM 1635 N N . LEU A 1 217 ? 3.852 -7.402 -0.407 1.00 97.62 217 LEU A N 1
ATOM 1636 C CA . LEU A 1 217 ? 5.072 -7.418 0.389 1.00 97.62 217 LEU A CA 1
ATOM 1637 C C . LEU A 1 217 ? 4.856 -6.807 1.778 1.00 97.62 217 LEU A C 1
ATOM 1639 O O . LEU A 1 217 ? 5.086 -7.477 2.784 1.00 97.62 217 LEU A O 1
ATOM 1643 N N . VAL A 1 218 ? 4.414 -5.546 1.848 1.00 97.94 218 VAL A N 1
ATOM 1644 C CA . VAL A 1 218 ? 4.360 -4.818 3.128 1.00 97.94 218 VAL A CA 1
ATOM 1645 C C . VAL A 1 218 ? 3.289 -5.351 4.067 1.00 97.94 218 VAL A C 1
ATOM 1647 O O . VAL A 1 218 ? 3.431 -5.215 5.273 1.00 97.94 218 VAL A O 1
ATOM 1650 N N . THR A 1 219 ? 2.235 -5.986 3.554 1.00 96.94 219 THR A N 1
ATOM 1651 C CA . THR A 1 219 ? 1.164 -6.559 4.389 1.00 96.94 219 THR A CA 1
ATOM 1652 C C . THR A 1 219 ? 1.489 -7.949 4.942 1.00 96.94 219 THR A C 1
ATOM 1654 O O . THR A 1 219 ? 0.647 -8.573 5.585 1.00 96.94 219 THR A O 1
ATOM 1657 N N . ARG A 1 220 ? 2.713 -8.448 4.729 1.00 96.69 220 ARG A N 1
ATOM 1658 C CA . ARG A 1 220 ? 3.210 -9.726 5.261 1.00 96.69 220 ARG A CA 1
ATOM 1659 C C . ARG A 1 220 ? 4.413 -9.499 6.163 1.00 96.69 220 ARG A C 1
ATOM 1661 O O . ARG A 1 220 ? 5.115 -8.506 6.045 1.00 96.69 220 ARG A O 1
ATOM 1668 N N . SER A 1 221 ? 4.669 -10.443 7.062 1.00 96.00 221 SER A N 1
ATOM 1669 C CA . SER A 1 221 ? 5.862 -10.458 7.913 1.00 96.00 221 SER A CA 1
ATOM 1670 C C . SER A 1 221 ? 6.891 -11.473 7.406 1.00 96.00 221 SER A C 1
ATOM 1672 O O . SER A 1 221 ? 6.562 -12.392 6.656 1.00 96.00 221 SER A O 1
ATOM 1674 N N . GLY A 1 222 ? 8.162 -11.301 7.784 1.00 95.31 222 GLY A N 1
ATOM 1675 C CA . GLY A 1 222 ? 9.230 -12.272 7.497 1.00 95.31 222 GLY A CA 1
ATOM 1676 C C . GLY A 1 222 ? 9.646 -12.404 6.026 1.00 95.31 222 GLY A C 1
ATOM 1677 O O . GLY A 1 222 ? 10.342 -13.350 5.677 1.00 95.31 222 GLY A O 1
ATOM 1678 N N . GLN A 1 223 ? 9.223 -11.485 5.157 1.00 95.88 223 GLN A N 1
ATOM 1679 C CA . GLN A 1 223 ? 9.615 -11.472 3.746 1.00 95.88 223 GLN A CA 1
ATOM 1680 C C . GLN A 1 223 ? 11.099 -11.101 3.568 1.00 95.88 223 GLN A C 1
ATOM 1682 O O . GLN A 1 223 ? 11.658 -10.336 4.354 1.00 95.88 223 GLN A O 1
ATOM 1687 N N . SER A 1 224 ? 11.735 -11.623 2.519 1.00 95.06 224 SER A N 1
ATOM 1688 C CA . SER A 1 224 ? 13.159 -11.440 2.205 1.00 95.06 224 SER A CA 1
ATOM 1689 C C . SER A 1 224 ? 13.457 -10.101 1.516 1.00 95.06 224 SER A C 1
ATOM 1691 O O . SER A 1 224 ? 14.024 -10.077 0.428 1.00 95.06 224 SER A O 1
ATOM 1693 N N . HIS A 1 225 ? 13.040 -9.003 2.141 1.00 97.56 225 HIS A N 1
ATOM 1694 C CA . HIS A 1 225 ? 13.165 -7.633 1.642 1.00 97.56 225 HIS A CA 1
ATOM 1695 C C . HIS A 1 225 ? 13.548 -6.680 2.785 1.00 97.56 225 HIS A C 1
ATOM 1697 O O . HIS A 1 225 ? 13.348 -6.993 3.961 1.00 97.56 225 HIS A O 1
ATOM 1703 N N . VAL A 1 226 ? 14.033 -5.486 2.448 1.00 96.94 226 VAL A N 1
ATOM 1704 C CA . VAL A 1 226 ? 14.209 -4.370 3.390 1.00 96.94 226 VAL A CA 1
ATOM 1705 C C . VAL A 1 226 ? 12.924 -3.537 3.442 1.00 96.94 226 VAL A C 1
ATOM 1707 O O . VAL A 1 226 ? 12.652 -2.737 2.550 1.00 96.94 226 VAL A O 1
ATOM 1710 N N . TYR A 1 227 ? 12.111 -3.739 4.480 1.00 98.00 227 TYR A N 1
ATOM 1711 C CA . TYR A 1 227 ? 10.816 -3.071 4.654 1.00 98.00 227 TYR A CA 1
ATOM 1712 C C . TYR A 1 227 ? 10.380 -3.076 6.127 1.00 98.00 227 TYR A C 1
ATOM 1714 O O . TYR A 1 227 ? 10.944 -3.787 6.962 1.00 98.00 227 TYR A O 1
ATOM 1722 N N . ILE A 1 228 ? 9.346 -2.297 6.434 1.00 97.94 228 ILE A N 1
ATOM 1723 C CA . ILE A 1 228 ? 8.610 -2.341 7.698 1.00 97.94 228 ILE A CA 1
ATOM 1724 C C . ILE A 1 228 ? 7.293 -3.090 7.435 1.00 97.94 228 ILE A C 1
ATOM 1726 O O . ILE A 1 228 ? 6.539 -2.676 6.552 1.00 97.94 228 ILE A O 1
ATOM 1730 N N . PRO A 1 229 ? 6.974 -4.167 8.172 1.00 97.12 229 PRO A N 1
ATOM 1731 C CA . PRO A 1 229 ? 5.694 -4.853 8.021 1.00 97.12 229 PRO A CA 1
ATOM 1732 C C . PRO A 1 229 ? 4.514 -3.987 8.484 1.00 97.12 229 PRO A C 1
ATOM 1734 O O . PRO A 1 229 ? 4.457 -3.543 9.632 1.00 97.12 229 PRO A O 1
ATOM 1737 N N . LEU A 1 230 ? 3.532 -3.797 7.607 1.00 95.69 230 LEU A N 1
ATOM 1738 C CA . LEU A 1 230 ? 2.196 -3.296 7.918 1.00 95.69 230 LEU A CA 1
ATOM 1739 C C . LEU A 1 230 ? 1.302 -4.476 8.324 1.00 95.69 230 LEU A C 1
ATOM 1741 O O . LEU A 1 230 ? 0.410 -4.900 7.592 1.00 95.69 230 LEU A O 1
ATOM 1745 N N . THR A 1 231 ? 1.571 -5.033 9.498 1.00 92.56 231 THR A N 1
ATOM 1746 C CA . THR A 1 231 ? 0.782 -6.124 10.079 1.00 92.56 231 THR A CA 1
ATOM 1747 C C . THR A 1 231 ? 0.161 -5.643 11.379 1.00 92.56 231 THR A C 1
ATOM 1749 O O . THR A 1 231 ? 0.883 -5.291 12.313 1.00 92.56 231 THR A O 1
ATOM 1752 N N . ALA A 1 232 ? -1.168 -5.621 11.447 1.00 89.31 232 ALA A N 1
ATOM 1753 C CA . ALA A 1 232 ? -1.896 -5.242 12.649 1.00 89.31 232 ALA A CA 1
ATOM 1754 C C . ALA A 1 232 ? -2.398 -6.489 13.391 1.00 89.31 232 ALA A C 1
ATOM 1756 O O . ALA A 1 232 ? -2.859 -7.447 12.773 1.00 89.31 232 ALA A O 1
ATOM 1757 N N . SER A 1 233 ? -2.324 -6.474 14.722 1.00 90.94 233 SER A N 1
ATOM 1758 C CA . SER A 1 233 ? -2.813 -7.574 15.559 1.00 90.94 233 SER A CA 1
ATOM 1759 C C . SER A 1 233 ? -4.291 -7.388 15.882 1.00 90.94 233 SER A C 1
ATOM 1761 O O . SER A 1 233 ? -4.704 -6.310 16.313 1.00 90.94 233 SER A O 1
ATOM 1763 N N . SER A 1 234 ? -5.087 -8.446 15.713 1.00 93.06 234 SER A N 1
ATOM 1764 C CA . SER A 1 234 ? -6.481 -8.433 16.159 1.00 93.06 234 SER A CA 1
ATOM 1765 C C . SER A 1 234 ? -6.556 -8.394 17.683 1.00 93.06 234 SER A C 1
ATOM 1767 O O . SER A 1 234 ? -5.764 -9.027 18.383 1.00 93.06 234 SER A O 1
ATOM 1769 N N . HIS A 1 235 ? -7.530 -7.654 18.188 1.00 92.12 235 HIS A N 1
ATOM 1770 C CA . HIS A 1 235 ? -7.909 -7.641 19.590 1.00 92.12 235 HIS A CA 1
ATOM 1771 C C . HIS A 1 235 ? -9.408 -7.372 19.693 1.00 92.12 235 HIS A C 1
ATOM 1773 O O . HIS A 1 235 ? -10.078 -7.072 18.703 1.00 92.12 235 HIS A O 1
ATOM 1779 N N . ASP A 1 236 ? -9.950 -7.450 20.899 1.00 89.00 236 ASP A N 1
ATOM 1780 C CA . ASP A 1 236 ? -11.356 -7.164 21.142 1.00 89.00 236 ASP A CA 1
ATOM 1781 C C . ASP A 1 236 ? -11.755 -5.792 20.573 1.00 89.00 236 ASP A C 1
ATOM 1783 O O . ASP A 1 236 ? -11.180 -4.758 20.917 1.00 89.00 236 ASP A O 1
ATOM 1787 N N . GLY A 1 237 ? -12.723 -5.806 19.651 1.00 87.56 237 GLY A N 1
ATOM 1788 C CA . GLY A 1 237 ? -13.238 -4.614 18.975 1.00 87.56 237 GLY A CA 1
ATOM 1789 C C . GLY A 1 237 ? -12.480 -4.219 17.705 1.00 87.56 237 GLY A C 1
ATOM 1790 O O . GLY A 1 237 ? -12.901 -3.278 17.033 1.00 87.56 237 GLY A O 1
ATOM 1791 N N . TYR A 1 238 ? -11.413 -4.935 17.341 1.00 90.75 238 TYR A N 1
ATOM 1792 C CA . TYR A 1 238 ? -10.595 -4.650 16.167 1.00 90.75 238 TYR A CA 1
ATOM 1793 C C . TYR A 1 238 ? -10.175 -5.924 15.419 1.00 90.75 238 TYR A C 1
ATOM 1795 O O . TYR A 1 238 ? -9.445 -6.785 15.919 1.00 90.75 238 TYR A O 1
ATOM 1803 N N . TRP A 1 239 ? -10.626 -6.016 14.170 1.00 92.69 239 TRP A N 1
ATOM 1804 C CA . TRP A 1 239 ? -10.352 -7.128 13.263 1.00 92.69 239 TRP A CA 1
ATOM 1805 C C . TRP A 1 239 ? -9.700 -6.565 11.994 1.00 92.69 239 TRP A C 1
ATOM 1807 O O . TRP A 1 239 ? -10.428 -6.126 11.101 1.00 92.69 239 TRP A O 1
ATOM 1817 N N . PRO A 1 240 ? -8.358 -6.486 11.943 1.00 92.19 240 PRO A N 1
ATOM 1818 C CA . PRO A 1 240 ? -7.648 -5.991 10.770 1.00 92.19 240 PRO A CA 1
ATOM 1819 C C . PRO A 1 240 ? -7.825 -6.938 9.573 1.00 92.19 240 PRO A C 1
ATOM 1821 O O . PRO A 1 240 ? -8.134 -8.116 9.771 1.00 92.19 240 PRO A O 1
ATOM 1824 N N . PRO A 1 241 ? -7.652 -6.439 8.337 1.00 92.19 241 PRO A N 1
ATOM 1825 C CA . PRO A 1 241 ? -7.715 -7.279 7.149 1.00 92.19 241 PRO A CA 1
ATOM 1826 C C . PRO A 1 241 ? -6.537 -8.259 7.091 1.00 92.19 241 PRO A C 1
ATOM 1828 O O . PRO A 1 241 ? -5.451 -7.982 7.602 1.00 92.19 241 PRO A O 1
ATOM 1831 N N . ASP A 1 242 ? -6.755 -9.385 6.413 1.00 93.62 242 ASP A N 1
ATOM 1832 C CA . ASP A 1 242 ? -5.690 -10.316 6.043 1.00 93.62 242 ASP A CA 1
ATOM 1833 C C . ASP A 1 242 ? -4.706 -9.675 5.040 1.00 93.62 242 ASP A C 1
ATOM 1835 O O . ASP A 1 242 ? -5.038 -8.670 4.397 1.00 93.62 242 ASP A O 1
ATOM 1839 N N . PRO A 1 243 ? -3.507 -10.252 4.840 1.00 95.19 243 PRO A N 1
ATOM 1840 C CA . PRO A 1 243 ? -2.552 -9.751 3.859 1.00 95.19 243 PRO A CA 1
ATOM 1841 C C . PRO A 1 243 ? -3.129 -9.633 2.444 1.00 95.19 243 PRO A C 1
ATOM 1843 O O . PRO A 1 243 ? -3.915 -10.474 1.997 1.00 95.19 243 PRO A O 1
ATOM 1846 N N . VAL A 1 244 ? -2.695 -8.605 1.712 1.00 95.44 244 VAL A N 1
ATOM 1847 C CA . VAL A 1 244 ? -3.209 -8.287 0.373 1.00 95.44 244 VAL A CA 1
ATOM 1848 C C . VAL A 1 244 ? -3.009 -9.463 -0.569 1.00 95.44 244 VAL A C 1
ATOM 1850 O O . VAL A 1 244 ? -1.894 -9.962 -0.696 1.00 95.44 244 VAL A O 1
ATOM 1853 N N . THR A 1 245 ? -4.079 -9.901 -1.230 1.00 95.69 245 THR A N 1
ATOM 1854 C CA . THR A 1 245 ? -4.055 -11.005 -2.200 1.00 95.69 245 THR A CA 1
ATOM 1855 C C . THR A 1 245 ? -4.759 -10.573 -3.478 1.00 95.69 245 THR A C 1
ATOM 1857 O O . THR A 1 245 ? -5.872 -10.055 -3.432 1.00 95.69 245 THR A O 1
ATOM 1860 N N . GLU A 1 246 ? -4.092 -10.737 -4.616 1.00 94.62 246 GLU A N 1
ATOM 1861 C CA . GLU A 1 246 ? -4.580 -10.341 -5.936 1.00 94.62 246 GLU A CA 1
ATOM 1862 C C . GLU A 1 246 ? -5.969 -10.920 -6.259 1.00 94.62 246 GLU A C 1
ATOM 1864 O O . GLU A 1 246 ? -6.297 -12.043 -5.888 1.00 94.62 246 GLU A O 1
ATOM 1869 N N . GLY A 1 247 ? -6.818 -10.128 -6.921 1.00 91.75 247 GLY A N 1
ATOM 1870 C CA . GLY A 1 247 ? -8.186 -10.526 -7.271 1.00 91.75 247 GLY A CA 1
ATOM 1871 C C . GLY A 1 247 ? -9.200 -10.552 -6.114 1.00 91.75 247 GLY A C 1
ATOM 1872 O O . GLY A 1 247 ? -10.404 -10.612 -6.379 1.00 91.75 247 GLY A O 1
ATOM 1873 N N . ASP A 1 248 ? -8.780 -10.445 -4.848 1.00 92.19 248 ASP A N 1
ATOM 1874 C CA . ASP A 1 248 ? -9.705 -10.477 -3.709 1.00 92.19 248 ASP A CA 1
ATOM 1875 C C . ASP A 1 248 ? -10.345 -9.108 -3.419 1.00 92.19 248 ASP A C 1
ATOM 1877 O O . ASP A 1 248 ? -9.793 -8.242 -2.734 1.00 92.19 248 ASP A O 1
ATOM 1881 N N . SER A 1 249 ? -11.583 -8.948 -3.896 1.00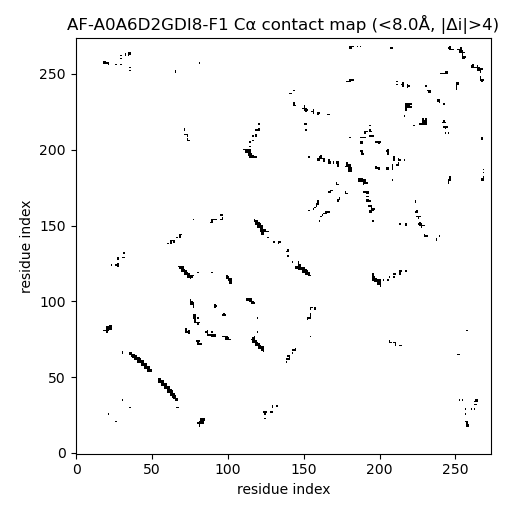 88.06 249 SER A N 1
ATOM 1882 C CA . SER A 1 249 ? -12.394 -7.739 -3.698 1.00 88.06 249 SER A CA 1
ATOM 1883 C C . SER A 1 249 ? -12.920 -7.504 -2.277 1.00 88.06 249 SER A C 1
ATOM 1885 O O . SER A 1 249 ? -13.485 -6.434 -2.014 1.00 88.06 249 SER A O 1
ATOM 1887 N N . ASN A 1 250 ? -12.782 -8.483 -1.377 1.00 89.12 250 ASN A N 1
ATOM 1888 C CA . ASN A 1 250 ? -13.159 -8.361 0.031 1.00 89.12 250 ASN A CA 1
ATOM 1889 C C . ASN A 1 250 ? -11.993 -7.921 0.919 1.00 89.12 250 ASN A C 1
ATOM 1891 O O . ASN A 1 250 ? -12.248 -7.462 2.032 1.00 89.12 250 ASN A O 1
ATOM 1895 N N . ASN A 1 251 ? -10.759 -8.044 0.428 1.00 90.25 251 ASN A N 1
ATOM 1896 C CA . ASN A 1 251 ? -9.539 -7.801 1.189 1.00 90.25 251 ASN A CA 1
ATOM 1897 C C . ASN A 1 251 ? -9.021 -6.358 1.051 1.00 90.25 251 ASN A C 1
ATOM 1899 O O . ASN A 1 251 ? -8.803 -5.680 2.052 1.00 90.25 251 ASN A O 1
ATOM 1903 N N . HIS A 1 252 ? -8.876 -5.859 -0.178 1.00 93.12 252 HIS A N 1
ATOM 1904 C CA . HIS A 1 252 ? -8.326 -4.528 -0.468 1.00 93.12 252 HIS A CA 1
ATOM 1905 C C . HIS A 1 252 ? -9.014 -3.921 -1.690 1.00 93.12 252 HIS A C 1
ATOM 1907 O O . HIS A 1 252 ? -9.716 -4.632 -2.396 1.00 93.12 252 HIS A O 1
ATOM 1913 N N . GLN A 1 253 ? -8.834 -2.620 -1.946 1.00 93.62 253 GLN A N 1
ATOM 1914 C CA . GLN A 1 253 ? -9.247 -1.956 -3.189 1.00 93.62 253 GLN A CA 1
ATOM 1915 C C . GLN A 1 253 ? -8.240 -0.865 -3.575 1.00 93.62 253 GLN A C 1
ATOM 1917 O O . GLN A 1 253 ? -7.566 -0.308 -2.711 1.00 93.62 253 GLN A O 1
ATOM 1922 N N . TRP A 1 254 ? -8.191 -0.516 -4.859 1.00 93.88 254 TRP A N 1
ATOM 1923 C CA . TRP A 1 254 ? -7.277 0.484 -5.406 1.00 93.88 254 TRP A CA 1
ATOM 1924 C C . TRP A 1 254 ? -8.020 1.716 -5.911 1.00 93.88 254 TRP A C 1
ATOM 1926 O O . TRP A 1 254 ? -9.007 1.594 -6.635 1.00 93.88 254 TRP A O 1
ATOM 1936 N N . GLN A 1 255 ? -7.507 2.903 -5.589 1.00 93.44 255 GLN A N 1
ATOM 1937 C CA . GLN A 1 255 ? -7.906 4.166 -6.207 1.00 93.44 255 GLN A CA 1
ATOM 1938 C C . GLN A 1 255 ? -6.741 4.695 -7.042 1.00 93.44 255 GLN A C 1
ATOM 1940 O O . GLN A 1 255 ? -5.653 4.928 -6.519 1.00 93.44 255 GLN A O 1
ATOM 1945 N N . MET A 1 256 ? -6.962 4.920 -8.338 1.00 92.69 256 MET A N 1
ATOM 1946 C CA . MET A 1 256 ? -5.953 5.570 -9.174 1.00 92.69 256 MET A CA 1
ATOM 1947 C C . MET A 1 256 ? -5.831 7.046 -8.786 1.00 92.69 256 MET A C 1
ATOM 1949 O O . MET A 1 256 ? -6.819 7.779 -8.805 1.00 92.69 256 MET A O 1
ATOM 1953 N N . LEU A 1 257 ? -4.618 7.484 -8.456 1.00 93.19 257 LEU A N 1
ATOM 1954 C CA . LEU A 1 257 ? -4.315 8.875 -8.107 1.00 93.19 257 LEU A CA 1
ATOM 1955 C C . LEU A 1 257 ? -3.665 9.630 -9.273 1.00 93.19 257 LEU A C 1
ATOM 1957 O O . LEU A 1 257 ? -4.007 10.779 -9.539 1.00 93.19 257 LEU A O 1
ATOM 1961 N N . VAL A 1 258 ? -2.771 8.953 -9.993 1.00 91.56 258 VAL A N 1
ATOM 1962 C CA . VAL A 1 258 ? -1.980 9.456 -11.127 1.00 91.56 258 VAL A CA 1
ATOM 1963 C C . VAL A 1 258 ? -1.983 8.367 -12.213 1.00 91.56 258 VAL A C 1
ATOM 1965 O O . VAL A 1 258 ? -2.020 7.187 -11.860 1.00 91.56 258 VAL A O 1
ATOM 1968 N N . PRO A 1 259 ? -1.962 8.706 -13.519 1.00 87.00 259 PRO A N 1
ATOM 1969 C CA . PRO A 1 259 ? -1.917 10.055 -14.107 1.00 87.00 259 PRO A CA 1
ATOM 1970 C C . PRO A 1 259 ? -3.249 10.807 -14.064 1.00 87.00 259 PRO A C 1
ATOM 1972 O O . PRO A 1 259 ? -3.263 12.025 -14.190 1.00 87.00 259 PRO A O 1
ATOM 1975 N N . LYS A 1 260 ? -4.364 10.099 -13.875 1.00 88.00 260 LYS A N 1
ATOM 1976 C CA . LYS A 1 260 ? -5.704 10.682 -13.808 1.00 88.00 260 LYS A CA 1
ATOM 1977 C C . LYS A 1 260 ? -6.387 10.188 -12.545 1.00 88.00 260 LYS A C 1
ATOM 1979 O O . LYS A 1 260 ? -6.658 8.999 -12.411 1.00 88.00 260 LYS A O 1
ATOM 1984 N N . LYS A 1 261 ? -6.669 11.098 -11.617 1.00 88.62 261 LYS A N 1
ATOM 1985 C CA . LYS A 1 261 ? -7.345 10.743 -10.370 1.00 88.62 261 LYS A CA 1
ATOM 1986 C C . LYS A 1 261 ? -8.728 10.151 -10.658 1.00 88.62 261 LYS A C 1
ATOM 1988 O O . LYS A 1 261 ? -9.558 10.790 -11.303 1.00 88.62 261 LYS A O 1
ATOM 1993 N N . SER A 1 262 ? -8.974 8.950 -10.149 1.00 88.75 262 SER A N 1
ATOM 1994 C CA . SER A 1 262 ? -10.271 8.282 -10.183 1.00 88.75 262 SER A CA 1
ATOM 1995 C C . SER A 1 262 ? -11.102 8.658 -8.958 1.00 88.75 262 SER A C 1
ATOM 1997 O O . SER A 1 262 ? -10.590 8.755 -7.841 1.00 88.75 262 SER A O 1
ATOM 1999 N N . ALA A 1 263 ? -12.407 8.833 -9.158 1.00 84.50 263 ALA A N 1
ATOM 2000 C CA . ALA A 1 263 ? -13.360 8.986 -8.061 1.00 84.50 263 ALA A CA 1
ATOM 2001 C C . ALA A 1 263 ? -13.799 7.635 -7.467 1.00 84.50 263 ALA A C 1
ATOM 2003 O O . ALA A 1 263 ? -14.336 7.614 -6.364 1.00 84.50 263 ALA A O 1
ATOM 2004 N N . SER A 1 264 ? -13.571 6.523 -8.172 1.00 88.44 264 SER A N 1
ATOM 2005 C CA . SER A 1 264 ? -13.987 5.175 -7.773 1.00 88.44 264 SER A CA 1
ATOM 2006 C C . SER A 1 264 ? -12.802 4.266 -7.463 1.00 88.44 264 SER A C 1
ATOM 2008 O O . SER A 1 264 ? -11.716 4.431 -8.026 1.00 88.44 264 SER A O 1
ATOM 2010 N N . CYS A 1 265 ? -13.051 3.265 -6.616 1.00 90.81 265 CYS A N 1
ATOM 2011 C CA . CYS A 1 265 ? -12.102 2.202 -6.319 1.00 90.81 265 CYS A CA 1
ATOM 2012 C C . CYS A 1 265 ? -12.402 0.935 -7.125 1.00 90.81 265 CYS A C 1
ATOM 2014 O O . CYS A 1 265 ? -13.566 0.593 -7.347 1.00 90.81 265 CYS A O 1
ATOM 2016 N N . ALA A 1 266 ? -11.354 0.222 -7.524 1.00 91.31 266 ALA A N 1
ATOM 2017 C CA . ALA A 1 266 ? -11.432 -1.003 -8.308 1.00 91.31 266 ALA A CA 1
ATOM 2018 C C . ALA A 1 266 ? -10.485 -2.083 -7.760 1.00 91.31 266 ALA A C 1
ATOM 2020 O O . ALA A 1 266 ? -9.754 -1.861 -6.797 1.00 91.31 266 ALA A O 1
ATOM 2021 N N . ILE A 1 267 ? -10.544 -3.271 -8.355 1.00 92.69 267 ILE A N 1
ATOM 2022 C CA . ILE A 1 267 ? -9.630 -4.386 -8.091 1.00 92.69 267 ILE A CA 1
ATOM 2023 C C . ILE A 1 267 ? -8.906 -4.676 -9.383 1.00 92.69 267 ILE A C 1
ATOM 2025 O O . ILE A 1 267 ? -9.554 -4.723 -10.425 1.00 92.69 267 ILE A O 1
ATOM 2029 N N . PHE A 1 268 ? -7.598 -4.887 -9.300 1.00 93.19 268 PHE A N 1
ATOM 2030 C CA . PHE A 1 268 ? -6.814 -5.300 -10.450 1.00 93.19 268 PHE A CA 1
ATOM 2031 C C . PHE A 1 268 ? -7.019 -6.790 -10.755 1.00 93.19 268 PHE A C 1
ATOM 2033 O O . PHE A 1 268 ? -7.036 -7.600 -9.824 1.00 93.19 268 PHE A O 1
ATOM 2040 N N . PRO A 1 269 ? -7.081 -7.178 -12.038 1.00 91.94 269 PRO A N 1
ATOM 2041 C CA . PRO A 1 269 ? -7.298 -6.330 -13.216 1.00 91.94 269 PRO A CA 1
ATOM 2042 C C . PRO A 1 269 ? -8.635 -5.572 -13.214 1.00 91.94 269 PRO A C 1
ATOM 2044 O O . PRO A 1 269 ? -9.700 -6.189 -13.096 1.00 91.94 269 PRO A O 1
ATOM 2047 N N . ASP A 1 270 ? -8.597 -4.252 -13.405 1.00 85.31 270 ASP A N 1
ATOM 2048 C CA . ASP A 1 270 ? -9.794 -3.461 -13.692 1.00 85.31 270 ASP A CA 1
ATOM 2049 C C . ASP A 1 270 ? -10.009 -3.314 -15.207 1.00 85.31 270 ASP A C 1
ATOM 2051 O O . ASP A 1 270 ? -9.078 -3.385 -16.007 1.00 85.31 270 ASP A O 1
ATOM 2055 N N . GLY A 1 271 ? -11.277 -3.198 -15.621 1.00 70.69 271 GLY A N 1
ATOM 2056 C CA . GLY A 1 271 ? -11.642 -3.027 -17.034 1.00 70.69 271 GLY A CA 1
ATOM 2057 C C . GLY A 1 271 ? -11.095 -1.714 -17.611 1.00 70.69 271 GLY A C 1
ATOM 2058 O O . GLY A 1 271 ? -10.563 -0.902 -16.859 1.00 70.69 271 GLY A O 1
ATOM 2059 N N . PRO A 1 272 ? -11.228 -1.459 -18.927 1.00 48.00 272 PRO A N 1
ATOM 2060 C CA . PRO A 1 272 ? -10.616 -0.299 -19.566 1.00 48.00 272 PRO A CA 1
ATOM 2061 C C . PRO A 1 272 ? -11.220 1.000 -19.017 1.00 48.00 272 PRO A C 1
ATOM 2063 O O . PRO A 1 272 ? -12.250 1.483 -19.483 1.00 48.00 272 PRO A O 1
ATOM 2066 N N . SER A 1 273 ? -10.579 1.571 -18.005 1.00 40.62 273 SER A N 1
ATOM 2067 C CA . SER A 1 273 ? -10.876 2.886 -17.465 1.00 40.62 273 SER A CA 1
ATOM 2068 C C . SER A 1 273 ? -10.198 3.935 -18.361 1.00 40.62 273 SER A C 1
ATOM 2070 O O . SER A 1 273 ? -9.076 4.354 -18.112 1.00 40.62 273 SER A O 1
ATOM 2072 N N . HIS A 1 274 ? -10.905 4.276 -19.450 1.00 37.84 274 HIS A N 1
ATOM 2073 C CA . HIS A 1 274 ? -10.745 5.412 -20.385 1.00 37.84 274 HIS A CA 1
ATOM 2074 C C . HIS A 1 274 ? -9.493 6.303 -20.290 1.00 37.84 274 HIS A C 1
ATOM 2076 O O . HIS A 1 274 ? -9.427 7.153 -19.359 1.00 37.84 274 HIS A O 1
#

InterPro domains:
  IPR009649 TraU [PF06834] (29-270)
  IPR026331 Integrating conjugative element protein PFL_4710 [TIGR03756] (22-271)

Nearest PDB structures (foldseek):
  7ypu-assembly4_H  TM=2.995E-01  e=6.690E+00  Streptomyces lavendulae subsp. lavendulae
  6zj3-assembly1_SF  TM=2.451E-01  e=9.013E+00  Euglena gracilis

Solvent-accessible surface area (backbone atoms only — not comparable to full-atom values): 16272 Å² total; per-residue (Å²): 138,85,87,80,83,81,80,82,80,79,81,77,76,80,74,71,76,72,73,66,59,44,47,72,69,58,56,46,57,58,69,74,34,74,74,51,26,66,78,40,80,78,50,72,46,82,41,82,50,71,53,101,90,50,72,46,81,45,78,44,79,34,70,46,62,54,76,84,39,67,44,64,46,52,31,36,44,52,43,50,44,47,44,53,85,58,11,77,78,39,51,55,35,84,100,64,28,58,65,49,34,70,62,80,82,84,58,96,88,66,84,77,34,43,35,27,35,42,40,36,35,28,17,32,75,40,63,65,65,49,49,58,62,41,55,78,73,54,84,73,83,78,78,74,47,57,58,65,42,72,33,30,45,39,54,77,16,33,60,23,28,71,70,21,49,66,43,54,76,37,69,48,39,71,37,88,89,39,62,48,34,47,48,100,86,51,73,46,40,62,39,42,34,59,29,33,64,43,72,32,72,49,66,64,46,42,33,51,46,44,34,49,28,52,46,36,52,32,29,41,77,92,64,82,62,60,63,45,61,54,70,64,82,67,50,97,96,42,80,63,74,69,59,54,55,79,67,42,74,88,61,53,74,46,64,46,66,65,91,61,66,47,76,53,53,45,50,58,62,63,74,92,81,127

Mean predicted aligned error: 8.52 Å

Sequence (274 aa):
MPVRHVVLSSLISLAVPAAQAITTPEIAASALSPTCIKYQVVGVCYWLFCSPFGCSVRTSVKVRHFRPDLVVSAYSVTGQNPWAEMSLLSPPLPGIAEAGGDTNPRTVGQHSKVRFKNADAIGFPAGDALANFFSRFGYVCAPSSQPLLPYFLSTLDALAWRSGVPEMFYPEALTPGLREVSKDGDMWGNVYPRTGALSQTHDYKAGAVIAQRTADLVTRSGQSHVYIPLTASSHDGYWPPDPVTEGDSNNHQWQMLVPKKSASCAIFPDGPSH

Organism: NCBI:txid59202